Protein AF-A0A098E772-F1 (afdb_monomer)

Foldseek 3Di:
DDDAAEDCDPLLVVLLVLLVVLLVCLVPQLDQPVVLVVLLVLQLLVQLVLLLVLVPQDDDSVLSVCLVVVHDDPDDPVSSQQSVLLSVLVVVLVVLDDQDLQNLQVSQCSNCPVNCNPFRSHFDQAWDFDWDQDPNDTDGLATADHSVCLVVLSRVLSVVLVVCVVVVPDLLVSLLVQLLSQLRNVGTPDCSNSSSLSSSQSSCVNSPNCSSNNFHLSNLCSVPVVQLVVLSSCQRVQPPHPNRYNHSSSSSSSNSSSVRSVVVSVVSVVCVVDVVNVVVVVVLPQDPLLSVQLVVCVVVVKDDLVNSCVVVVDDSVVSCVSQVSCVVVQQWDWDDDDPPIIIGGRD

Mean predicted aligned error: 9.75 Å

Organism: NCBI:txid717931

Radius of gyration: 23.18 Å; Cα contacts (8 Å, |Δi|>4): 448; chains: 1; bounding box: 69×43×55 Å

Secondary structure (DSSP, 8-state):
---------HHHHHHHHHHHHHHHHHHH----HHHHHHHHHHHHHHHHHHHHHHTT----HHHHHHHHTT----S-HHHHHHHHHHHHHHHHHHT----SHHHHHHHHHHHTTTT-TTTTTS--SS---EEEEETTEEEEEE-PPPTTTHHHHHHHHHHHHHHHHHTT--HHHHHHHHHHHHHHH--SSS-HHHHHHHHHHHHHHHTT--GGG---HHHHHHHTHHHHHHHHHHHHTTTTSTT---HHHHHHHHHHHHHHHHHHHHHHHHHHH-HHHHHHHHTT---HHHHHHHHHHHHHS-B-HHHHHHHHT--HHHHHHHHHHHHHTTSEEEES-GGG-EEEE--

Sequence (347 aa):
MYNPKYEISNKLLNCLNRISAAHNLITNAPLIPKWESKLREDARIKSAHFSTRIEGNTLTLDEVRDLFDGKEVYAKPRDKQEVVNYRKVLEFVDGEPEISLETMKEINRITLEKIDDENGGKFRKIQNYIVKETNRKREIIYTPPPAKEIPGMMHDLAGWISGAVKEEISPVIIAGVAHYEFVSIHPFLDGNGRTARALATLILYKLGYDTKRLFSLEEHYDLNLAGYYSALQSAQENRDNEREELTLWLEYFAEGIANELTRIEKQILDISRDKALKDKLGQLELNERQMKAVSHILKYERITNREYVKKFGVSNATAKRDLNELTSMKLLMQKGRGRSVYYIIMT

Structure (mmCIF, N/CA/C/O backbone):
data_AF-A0A098E772-F1
#
_entry.id   AF-A0A098E772-F1
#
loop_
_atom_site.group_PDB
_atom_site.id
_atom_site.type_symbol
_atom_site.label_atom_id
_atom_site.label_alt_id
_atom_site.label_comp_id
_atom_site.label_asym_id
_a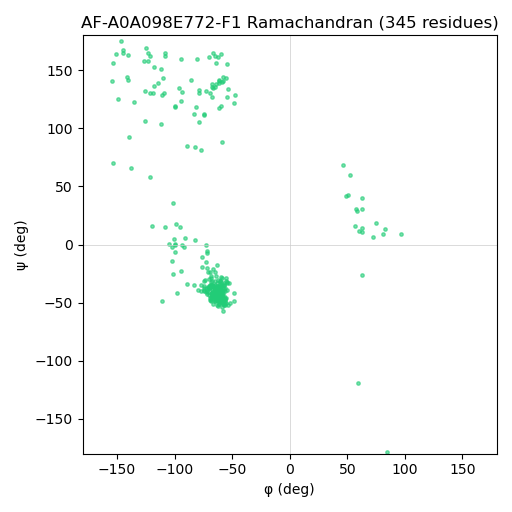tom_site.label_entity_id
_atom_site.label_seq_id
_atom_site.pdbx_PDB_ins_code
_atom_site.Cartn_x
_atom_site.Cartn_y
_atom_site.Cartn_z
_atom_site.occupancy
_atom_site.B_iso_or_equiv
_atom_site.auth_seq_id
_atom_site.auth_comp_id
_atom_site.auth_asym_id
_atom_site.auth_atom_id
_atom_site.pdbx_PDB_model_num
ATOM 1 N N . MET A 1 1 ? 12.972 -20.747 -7.867 1.00 75.50 1 MET A N 1
ATOM 2 C CA . MET A 1 1 ? 12.273 -20.471 -6.599 1.00 75.50 1 MET A CA 1
ATOM 3 C C . MET A 1 1 ? 13.012 -19.338 -5.922 1.00 75.50 1 MET A C 1
ATOM 5 O O . MET A 1 1 ? 14.193 -19.490 -5.624 1.00 75.50 1 MET A O 1
ATOM 9 N N . TYR A 1 2 ? 12.340 -18.203 -5.767 1.00 91.81 2 TYR A N 1
ATOM 10 C CA . TYR A 1 2 ? 12.887 -17.012 -5.128 1.00 91.81 2 TYR A CA 1
ATOM 11 C C . TYR A 1 2 ? 13.140 -17.264 -3.635 1.00 91.81 2 TYR A C 1
ATOM 13 O O . TYR A 1 2 ? 12.296 -17.856 -2.962 1.00 91.81 2 TYR A O 1
ATOM 21 N N . ASN A 1 3 ? 14.303 -16.843 -3.135 1.00 92.62 3 ASN A N 1
ATOM 22 C CA . ASN A 1 3 ? 14.697 -16.995 -1.736 1.00 92.62 3 ASN A CA 1
ATOM 23 C C . ASN A 1 3 ? 15.416 -15.717 -1.260 1.00 92.62 3 ASN A C 1
ATOM 25 O O . ASN A 1 3 ? 16.626 -15.593 -1.477 1.00 92.62 3 ASN A O 1
ATOM 29 N N . PRO A 1 4 ? 14.691 -14.748 -0.676 1.00 95.50 4 PRO A N 1
ATOM 30 C CA . PRO A 1 4 ? 15.261 -13.476 -0.249 1.00 95.50 4 PRO A CA 1
ATOM 31 C C . PRO A 1 4 ? 16.226 -13.685 0.920 1.00 95.50 4 PRO A C 1
ATOM 33 O O . PRO A 1 4 ? 15.930 -14.422 1.861 1.00 95.50 4 PRO A O 1
ATOM 36 N N . LYS A 1 5 ? 17.365 -12.995 0.893 1.00 96.62 5 LYS A N 1
ATOM 37 C CA . LYS A 1 5 ? 18.303 -12.973 2.018 1.00 96.62 5 LYS A CA 1
ATOM 38 C C . LYS A 1 5 ? 18.008 -11.764 2.893 1.00 96.62 5 LYS A C 1
ATOM 40 O O . LYS A 1 5 ? 18.007 -10.641 2.393 1.00 96.62 5 LYS A O 1
ATOM 45 N N . TYR A 1 6 ? 17.750 -12.005 4.173 1.00 97.19 6 TYR A N 1
ATOM 46 C CA . TYR A 1 6 ? 17.684 -10.959 5.185 1.00 97.19 6 TYR A CA 1
ATOM 47 C C . TYR A 1 6 ? 18.012 -11.472 6.584 1.00 97.19 6 TYR A C 1
ATOM 49 O O . TYR A 1 6 ? 17.835 -12.652 6.888 1.00 97.19 6 TYR A O 1
ATOM 57 N N . GLU A 1 7 ? 18.450 -10.564 7.448 1.00 97.31 7 GLU A N 1
ATOM 58 C CA . GLU A 1 7 ? 18.664 -10.785 8.870 1.00 97.31 7 GLU A CA 1
ATOM 59 C C . GLU A 1 7 ? 17.620 -10.021 9.691 1.00 97.31 7 GLU A C 1
ATOM 61 O O . GLU A 1 7 ? 17.222 -8.896 9.380 1.00 97.31 7 GLU A O 1
ATOM 66 N N . ILE A 1 8 ? 17.177 -10.620 10.797 1.00 97.94 8 ILE A N 1
ATOM 67 C CA . ILE A 1 8 ? 16.348 -9.915 11.778 1.00 97.94 8 ILE A CA 1
ATOM 68 C C . ILE A 1 8 ? 17.279 -9.113 12.685 1.00 97.94 8 ILE A C 1
ATOM 70 O O . ILE A 1 8 ? 17.673 -9.563 13.761 1.00 97.94 8 ILE A O 1
ATOM 74 N N . SER A 1 9 ? 17.650 -7.915 12.237 1.00 98.31 9 SER A N 1
ATOM 75 C CA . SER A 1 9 ? 18.453 -6.995 13.039 1.00 98.31 9 SER A CA 1
ATOM 76 C C . SER A 1 9 ? 17.694 -6.523 14.288 1.00 98.31 9 SER A C 1
ATOM 78 O O . SER A 1 9 ? 16.460 -6.553 14.354 1.00 98.31 9 SER A O 1
ATOM 80 N N . ASN A 1 10 ? 18.420 -5.981 15.272 1.00 98.50 10 ASN A N 1
ATOM 81 C CA . ASN A 1 10 ? 17.800 -5.348 16.442 1.00 98.50 10 ASN A CA 1
ATOM 82 C C . ASN A 1 10 ? 16.853 -4.202 16.049 1.00 98.50 10 ASN A C 1
ATOM 84 O O . ASN A 1 10 ? 15.826 -3.995 16.698 1.00 98.50 10 ASN A O 1
ATOM 88 N N . LYS A 1 11 ? 17.174 -3.451 14.987 1.00 98.31 11 LYS A N 1
ATOM 89 C CA . LYS A 1 11 ? 16.318 -2.364 14.503 1.00 98.31 11 LYS A CA 1
ATOM 90 C C . LYS A 1 11 ? 15.022 -2.919 13.914 1.00 98.31 11 LYS A C 1
ATOM 92 O O . LYS A 1 11 ? 13.949 -2.444 14.294 1.00 98.31 11 LYS A O 1
ATOM 97 N N . LEU A 1 12 ? 15.109 -3.936 13.055 1.00 98.50 12 LEU A N 1
ATOM 98 C CA . LEU A 1 12 ? 13.937 -4.582 12.467 1.00 98.50 12 LEU A CA 1
ATOM 99 C C . LEU A 1 12 ? 13.052 -5.201 13.556 1.00 98.50 12 LEU A C 1
ATOM 101 O O . LEU A 1 12 ? 11.858 -4.911 13.607 1.00 98.50 12 LEU A O 1
ATOM 105 N N . LEU A 1 13 ? 13.638 -5.956 14.489 1.00 98.44 13 LEU A N 1
ATOM 106 C CA . LEU A 1 13 ? 12.918 -6.554 15.617 1.00 98.44 13 LEU A CA 1
ATOM 107 C C . LEU A 1 13 ? 12.173 -5.502 16.455 1.00 98.44 13 LEU A C 1
ATOM 109 O O . LEU A 1 13 ? 10.992 -5.668 16.766 1.00 98.44 13 LEU A O 1
ATOM 113 N N . ASN A 1 14 ? 12.828 -4.385 16.781 1.00 98.31 14 ASN A N 1
ATOM 114 C CA . ASN A 1 14 ? 12.200 -3.293 17.525 1.00 98.31 14 ASN A CA 1
ATOM 115 C C . ASN A 1 14 ? 11.038 -2.651 16.752 1.00 98.31 14 ASN A C 1
ATOM 117 O O . ASN A 1 14 ? 10.017 -2.312 17.356 1.00 98.31 14 ASN A O 1
ATOM 121 N N . CYS A 1 15 ? 11.156 -2.510 15.429 1.00 98.25 15 CYS A N 1
ATOM 122 C CA . CYS A 1 15 ? 10.057 -2.029 14.593 1.00 98.25 15 CYS A CA 1
ATOM 123 C C . CYS A 1 15 ? 8.877 -3.010 14.607 1.00 98.25 15 CYS A C 1
ATOM 125 O O . CYS A 1 15 ? 7.749 -2.583 14.841 1.00 98.25 15 CYS A O 1
ATOM 127 N N . LEU A 1 16 ? 9.123 -4.315 14.461 1.00 98.00 16 LEU A N 1
ATOM 128 C CA . LEU A 1 16 ? 8.079 -5.348 14.520 1.00 98.00 16 LEU A CA 1
ATOM 129 C C . LEU A 1 16 ? 7.338 -5.358 15.868 1.00 98.00 16 LEU A C 1
ATOM 131 O O . LEU A 1 16 ? 6.108 -5.467 15.900 1.00 98.00 16 LEU A O 1
ATOM 135 N N . ASN A 1 17 ? 8.062 -5.175 16.975 1.00 97.38 17 ASN A N 1
ATOM 136 C CA . ASN A 1 17 ? 7.471 -5.059 18.310 1.00 97.38 17 ASN A CA 1
ATOM 137 C C . ASN A 1 17 ? 6.570 -3.820 18.432 1.00 97.38 17 ASN A C 1
ATOM 139 O O . ASN A 1 17 ? 5.441 -3.924 18.913 1.00 97.38 17 ASN A O 1
ATOM 143 N N . ARG A 1 18 ? 7.033 -2.657 17.950 1.00 96.88 18 ARG A N 1
ATOM 144 C CA . ARG A 1 18 ? 6.238 -1.413 17.930 1.00 96.88 18 ARG A CA 1
ATOM 145 C C . ARG A 1 18 ? 4.982 -1.551 17.074 1.00 96.88 18 ARG A C 1
ATOM 147 O O . ARG A 1 18 ? 3.907 -1.160 17.517 1.00 96.88 18 ARG A O 1
ATOM 154 N N . ILE A 1 19 ? 5.108 -2.138 15.883 1.00 96.38 19 ILE A N 1
ATOM 155 C CA . ILE A 1 19 ? 3.978 -2.404 14.984 1.00 96.38 19 ILE A CA 1
ATOM 156 C C . ILE A 1 19 ? 2.948 -3.281 15.687 1.00 96.38 19 ILE A C 1
ATOM 158 O O . ILE A 1 19 ? 1.772 -2.940 15.697 1.00 96.38 19 ILE A O 1
ATOM 162 N N . SER A 1 20 ? 3.381 -4.375 16.314 1.00 93.50 20 SER A N 1
ATOM 163 C CA . SER A 1 20 ? 2.480 -5.313 16.992 1.00 93.50 20 SER A CA 1
ATOM 164 C C . SER A 1 20 ? 1.763 -4.667 18.182 1.00 93.50 20 SER A C 1
ATOM 166 O O . SER A 1 20 ? 0.565 -4.882 18.375 1.00 93.50 20 SER A O 1
ATOM 168 N N . ALA A 1 21 ? 2.465 -3.835 18.959 1.00 92.00 21 ALA A N 1
ATOM 169 C CA . ALA A 1 21 ? 1.877 -3.080 20.063 1.00 92.00 21 ALA A CA 1
ATOM 170 C C . ALA A 1 21 ? 0.812 -2.081 19.574 1.00 92.00 21 ALA A C 1
ATOM 172 O O . ALA A 1 21 ? -0.330 -2.127 20.038 1.00 92.00 21 ALA A O 1
ATOM 173 N N . ALA A 1 22 ? 1.157 -1.238 18.594 1.00 91.12 22 ALA A N 1
ATOM 174 C CA . ALA A 1 22 ? 0.243 -0.246 18.033 1.00 91.12 22 ALA A CA 1
ATOM 175 C C . ALA A 1 22 ? -0.953 -0.909 17.329 1.00 91.12 22 ALA A C 1
ATOM 177 O O . ALA A 1 22 ? -2.096 -0.514 17.555 1.00 91.12 22 ALA A O 1
ATOM 178 N N . HIS A 1 23 ? -0.712 -1.967 16.547 1.00 90.88 23 HIS A N 1
ATOM 179 C CA . HIS A 1 23 ? -1.750 -2.775 15.906 1.00 90.88 23 HIS A CA 1
ATOM 180 C C . HIS A 1 23 ? -2.776 -3.273 16.930 1.00 90.88 23 HIS A C 1
ATOM 182 O O . HIS A 1 23 ? -3.974 -3.041 16.773 1.00 90.88 23 HIS A O 1
ATOM 188 N N . ASN A 1 24 ? -2.316 -3.903 18.015 1.00 87.31 24 ASN A N 1
ATOM 189 C CA . ASN A 1 24 ? -3.209 -4.426 19.046 1.00 87.31 24 ASN A CA 1
ATOM 190 C C . ASN A 1 24 ? -4.051 -3.326 19.700 1.00 87.31 24 ASN A C 1
ATOM 192 O O . ASN A 1 24 ? -5.239 -3.542 19.949 1.00 87.31 24 ASN A O 1
ATOM 196 N N . LEU A 1 25 ? -3.476 -2.149 19.955 1.00 86.81 25 LEU A N 1
ATOM 197 C CA . LEU A 1 25 ? -4.225 -1.024 20.509 1.00 86.81 25 LEU A CA 1
ATOM 198 C C . LEU A 1 25 ? -5.273 -0.508 19.518 1.00 86.81 25 LEU A C 1
ATOM 200 O O . LEU A 1 25 ? -6.442 -0.399 19.882 1.00 86.81 25 LEU A O 1
ATOM 204 N N . ILE A 1 26 ? -4.880 -0.226 18.273 1.00 85.50 26 ILE A N 1
ATOM 205 C CA . ILE A 1 26 ? -5.762 0.329 17.233 1.00 85.50 26 ILE A CA 1
ATOM 206 C C . ILE A 1 26 ? -6.940 -0.611 16.964 1.00 85.50 26 ILE A C 1
ATOM 208 O O . ILE A 1 26 ? -8.098 -0.182 16.960 1.00 85.50 26 ILE A O 1
ATOM 212 N N . THR A 1 27 ? -6.657 -1.901 16.786 1.00 84.56 27 THR A N 1
ATOM 213 C CA . THR A 1 27 ? -7.665 -2.921 16.478 1.00 84.56 27 THR A CA 1
ATOM 214 C C . THR A 1 27 ? -8.691 -3.052 17.605 1.00 84.56 27 THR A C 1
ATOM 216 O O . THR A 1 27 ? -9.888 -3.166 17.338 1.00 84.56 27 THR A O 1
ATOM 219 N N . ASN A 1 28 ? -8.257 -2.948 18.865 1.00 79.31 28 ASN A N 1
ATOM 220 C CA . ASN A 1 28 ? -9.138 -3.050 20.032 1.00 79.31 28 ASN A CA 1
ATOM 221 C C . ASN A 1 28 ? -9.698 -1.700 20.519 1.00 79.31 28 ASN A C 1
ATOM 223 O O . ASN A 1 28 ? -10.502 -1.677 21.454 1.00 79.31 28 ASN A O 1
ATOM 227 N N . ALA A 1 29 ? -9.318 -0.577 19.901 1.00 74.56 29 ALA A N 1
ATOM 228 C CA . ALA A 1 29 ? -9.785 0.742 20.309 1.00 74.56 29 ALA A CA 1
ATOM 229 C C . ALA A 1 29 ? -11.295 0.908 20.037 1.00 74.56 29 ALA A C 1
ATOM 231 O O . ALA A 1 29 ? -11.740 0.727 18.892 1.00 74.56 29 ALA A O 1
ATOM 232 N N . PRO A 1 30 ? -12.102 1.298 21.045 1.00 66.19 30 PRO A N 1
ATOM 233 C CA . PRO A 1 30 ? -13.527 1.552 20.871 1.00 66.19 30 PRO A CA 1
ATOM 234 C C . PRO A 1 30 ? -13.740 2.915 20.196 1.00 66.19 30 PRO A C 1
ATOM 236 O O . PRO A 1 30 ? -13.994 3.924 20.849 1.00 66.19 30 PRO A O 1
ATOM 239 N N . LEU A 1 31 ? -13.613 2.954 18.870 1.00 65.94 31 LEU A N 1
ATOM 240 C CA . LEU A 1 31 ? -13.908 4.142 18.072 1.00 65.94 31 LEU A CA 1
ATOM 241 C C . LEU A 1 31 ? -15.398 4.197 17.728 1.00 65.94 31 LEU A C 1
ATOM 243 O O . LEU A 1 31 ? -16.020 3.182 17.413 1.00 65.94 31 LEU A O 1
ATOM 247 N N . ILE A 1 32 ? -15.977 5.400 17.752 1.00 65.81 32 ILE A N 1
ATOM 248 C CA . ILE A 1 32 ? -17.335 5.592 17.230 1.00 65.81 32 ILE A CA 1
ATOM 249 C C . ILE A 1 32 ? -17.284 5.372 15.711 1.00 65.81 32 ILE A C 1
ATOM 251 O O . ILE A 1 32 ? -16.419 5.966 15.058 1.00 65.81 32 ILE A O 1
ATOM 255 N N . PRO A 1 33 ? -18.245 4.636 15.126 1.00 69.12 33 PRO A N 1
ATOM 256 C CA . PRO A 1 33 ? -18.269 4.316 13.696 1.00 69.12 33 PRO A CA 1
ATOM 257 C C . PRO A 1 33 ? -18.038 5.506 12.768 1.00 69.12 33 PRO A C 1
ATOM 259 O O . PRO A 1 33 ? -17.279 5.409 11.812 1.00 69.12 33 PRO A O 1
ATOM 262 N N . LYS A 1 34 ? -18.649 6.657 13.074 1.00 64.12 34 LYS A N 1
ATOM 263 C CA . LYS A 1 34 ? -18.514 7.868 12.259 1.00 64.12 34 LYS A CA 1
ATOM 264 C C . LYS A 1 34 ? -17.081 8.412 12.235 1.00 64.12 34 LYS A C 1
ATOM 266 O O . LYS A 1 34 ? -16.620 8.853 11.187 1.00 64.12 34 LYS A O 1
ATOM 271 N N . TRP A 1 35 ? -16.383 8.392 13.372 1.00 70.12 35 TRP A N 1
ATOM 272 C CA . TRP A 1 35 ? -14.985 8.830 13.447 1.00 70.12 35 TRP A CA 1
ATOM 273 C C . TRP A 1 35 ? -14.075 7.850 12.724 1.00 70.12 35 TRP A C 1
ATOM 275 O O . TRP A 1 35 ? -13.226 8.271 11.949 1.00 70.12 35 TRP A O 1
ATOM 285 N N . GLU A 1 36 ? -14.298 6.554 12.928 1.00 76.19 36 GLU A N 1
ATOM 286 C CA . GLU A 1 36 ? -13.541 5.515 12.239 1.00 76.19 36 GLU A CA 1
ATOM 287 C C . GLU A 1 36 ? -13.715 5.612 10.717 1.00 76.19 36 GLU A C 1
ATOM 289 O O . GLU A 1 36 ? -12.725 5.621 9.995 1.00 76.19 36 GLU A O 1
ATOM 294 N N . SER A 1 37 ? -14.947 5.790 10.229 1.00 76.56 37 SER A N 1
ATOM 295 C CA . SER A 1 37 ? -15.227 5.993 8.802 1.00 76.56 37 SER A CA 1
ATOM 296 C C . SER A 1 37 ? -14.512 7.219 8.241 1.00 76.56 37 SER A C 1
ATOM 298 O O . SER A 1 37 ? -13.937 7.139 7.161 1.00 76.56 37 SER A O 1
ATOM 300 N N . LYS A 1 38 ? -14.514 8.337 8.978 1.00 78.44 38 LYS A N 1
ATOM 301 C CA . LYS A 1 38 ? -13.817 9.556 8.556 1.00 78.44 38 LYS A CA 1
ATOM 302 C C . LYS A 1 38 ? -12.303 9.351 8.489 1.00 78.44 38 LYS A C 1
ATOM 304 O O . LYS A 1 38 ? -11.681 9.752 7.517 1.00 78.44 38 LYS A O 1
ATOM 309 N N . LEU A 1 39 ? -11.716 8.701 9.493 1.00 84.50 39 LEU A N 1
ATOM 310 C CA . LEU A 1 39 ? -10.280 8.411 9.507 1.00 84.50 39 LEU A CA 1
ATOM 311 C C . LEU A 1 39 ? -9.880 7.454 8.371 1.00 84.50 39 LEU A C 1
ATOM 313 O O . LEU A 1 39 ? -8.829 7.644 7.768 1.00 84.50 39 LEU A O 1
ATOM 317 N N . ARG A 1 40 ? -10.725 6.467 8.039 1.00 89.94 40 ARG A N 1
ATOM 318 C CA . ARG A 1 40 ? -10.524 5.593 6.868 1.00 89.94 40 ARG A CA 1
ATOM 319 C C . ARG A 1 40 ? -10.575 6.372 5.557 1.00 89.94 40 ARG A C 1
ATOM 321 O O . ARG A 1 40 ? -9.752 6.147 4.678 1.00 89.94 40 ARG A O 1
ATOM 328 N N . GLU A 1 41 ? -11.542 7.272 5.413 1.00 89.69 41 GLU A N 1
ATOM 329 C CA . GLU A 1 41 ? -11.658 8.130 4.233 1.00 89.69 41 GLU A CA 1
ATOM 330 C C . GLU A 1 41 ? -10.436 9.046 4.088 1.00 89.69 41 GLU A C 1
ATOM 332 O O . GLU A 1 41 ? -9.811 9.063 3.027 1.00 89.69 41 GLU A O 1
ATOM 337 N N . ASP A 1 42 ? -10.019 9.701 5.174 1.00 90.62 42 ASP A N 1
ATOM 338 C CA . ASP A 1 42 ? -8.798 10.510 5.213 1.00 90.62 42 ASP A CA 1
ATOM 339 C C . ASP A 1 42 ? -7.555 9.679 4.840 1.00 90.62 42 ASP A C 1
ATOM 341 O O . ASP A 1 42 ? -6.709 10.147 4.072 1.00 90.62 42 ASP A O 1
ATOM 345 N N . ALA A 1 43 ? -7.444 8.439 5.331 1.00 92.50 43 ALA A N 1
ATOM 346 C CA . ALA A 1 43 ? -6.351 7.530 4.985 1.00 92.50 43 ALA A CA 1
ATOM 347 C C . ALA A 1 43 ? -6.357 7.157 3.493 1.00 92.50 43 ALA A C 1
ATOM 349 O O . ALA A 1 43 ? -5.310 7.230 2.850 1.00 92.50 43 ALA A O 1
ATOM 350 N N . ARG A 1 44 ? -7.522 6.844 2.906 1.00 94.88 44 ARG A N 1
ATOM 351 C CA . ARG A 1 44 ? -7.646 6.551 1.465 1.00 94.88 44 ARG A CA 1
ATOM 352 C C . ARG A 1 44 ? -7.256 7.741 0.594 1.00 94.88 44 ARG A C 1
ATOM 354 O O . ARG A 1 44 ? -6.540 7.565 -0.390 1.00 94.88 44 ARG A O 1
ATOM 361 N N . ILE A 1 45 ? -7.702 8.942 0.957 1.00 96.25 45 ILE A N 1
ATOM 362 C CA . ILE A 1 45 ? -7.367 10.183 0.246 1.00 96.25 45 ILE A CA 1
ATOM 363 C C . ILE A 1 45 ? -5.856 10.413 0.282 1.00 96.25 45 ILE A C 1
ATOM 365 O O . ILE A 1 45 ? -5.247 10.679 -0.754 1.00 96.25 45 ILE A O 1
ATOM 369 N N . LYS A 1 46 ? -5.237 10.262 1.459 1.00 96.12 46 LYS A N 1
ATOM 370 C CA . LYS A 1 46 ? -3.783 10.362 1.615 1.00 96.12 46 LYS A CA 1
ATOM 371 C C . LYS A 1 46 ? -3.048 9.314 0.784 1.00 96.12 46 LYS A C 1
ATOM 373 O O . LYS A 1 46 ? -2.144 9.683 0.041 1.00 96.12 46 LYS A O 1
ATOM 378 N N . SER A 1 47 ? -3.460 8.047 0.836 1.00 96.50 47 SER A N 1
ATOM 379 C CA . SER A 1 47 ? -2.846 6.989 0.027 1.00 96.50 47 SER A CA 1
ATOM 380 C C . SER A 1 47 ? -2.954 7.272 -1.465 1.00 96.50 47 SER A C 1
ATOM 382 O O . SER A 1 47 ? -1.955 7.138 -2.167 1.00 96.50 47 SER A O 1
ATOM 384 N N . ALA A 1 48 ? -4.108 7.734 -1.957 1.00 97.38 48 ALA A N 1
ATOM 385 C CA . ALA A 1 48 ? -4.245 8.138 -3.353 1.00 97.38 48 ALA A CA 1
ATOM 386 C C . ALA A 1 48 ? -3.317 9.301 -3.706 1.00 97.38 48 ALA A C 1
ATOM 388 O O . ALA A 1 48 ? -2.538 9.177 -4.648 1.00 97.38 48 ALA A O 1
ATOM 389 N N . HIS A 1 49 ? -3.337 10.378 -2.920 1.00 98.00 49 HIS A N 1
ATOM 390 C CA . HIS A 1 49 ? -2.504 11.553 -3.153 1.00 98.00 49 HIS A CA 1
ATOM 391 C C . HIS A 1 49 ? -1.008 11.213 -3.166 1.00 98.00 49 HIS A C 1
ATOM 393 O O . HIS A 1 49 ? -0.325 11.457 -4.161 1.00 98.00 49 HIS A O 1
ATOM 3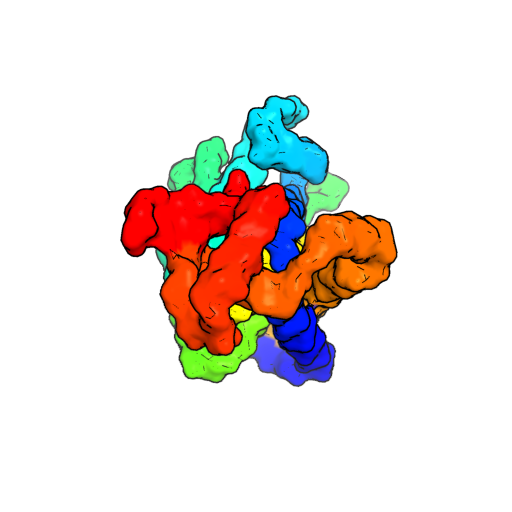99 N N . PHE A 1 50 ? -0.492 10.626 -2.084 1.00 97.50 50 PHE A N 1
ATOM 400 C CA . PHE A 1 50 ? 0.941 10.377 -1.944 1.00 97.50 50 PHE A CA 1
ATOM 401 C C . PHE A 1 50 ? 1.426 9.285 -2.894 1.00 97.50 50 PHE A C 1
ATOM 403 O O . PHE A 1 50 ? 2.490 9.434 -3.492 1.00 97.50 50 PHE A O 1
ATOM 410 N N . SER A 1 51 ? 0.634 8.233 -3.133 1.00 97.12 51 SER A N 1
ATOM 411 C CA . SER A 1 51 ? 1.030 7.196 -4.088 1.00 97.12 51 SER A CA 1
ATOM 412 C C . SER A 1 51 ? 1.129 7.732 -5.513 1.00 97.12 51 SER A C 1
ATOM 414 O O . SER A 1 51 ? 2.057 7.357 -6.224 1.00 97.12 51 SER A O 1
ATOM 416 N N . THR A 1 52 ? 0.231 8.620 -5.953 1.00 97.12 52 THR A N 1
ATOM 417 C CA . THR A 1 52 ? 0.363 9.233 -7.286 1.00 97.12 52 THR A CA 1
ATOM 418 C C . THR A 1 52 ? 1.464 10.290 -7.325 1.00 97.12 52 THR A C 1
ATOM 420 O O . THR A 1 52 ? 2.170 10.400 -8.325 1.00 97.12 52 THR A O 1
ATOM 423 N N . ARG A 1 53 ? 1.662 11.049 -6.241 1.00 96.62 53 ARG A N 1
ATOM 424 C CA . ARG A 1 53 ? 2.677 12.110 -6.177 1.00 96.62 53 ARG A CA 1
ATOM 425 C C . ARG A 1 53 ? 4.106 11.572 -6.212 1.00 96.62 53 ARG A C 1
ATOM 427 O O . ARG A 1 53 ? 4.955 12.181 -6.856 1.00 96.62 53 ARG A O 1
ATOM 434 N N . ILE A 1 54 ? 4.359 10.408 -5.606 1.00 93.62 54 ILE A N 1
ATOM 435 C CA . ILE A 1 54 ? 5.643 9.688 -5.712 1.00 93.62 54 ILE A CA 1
ATOM 436 C C . ILE A 1 54 ? 6.020 9.424 -7.182 1.00 93.62 54 ILE A C 1
ATOM 438 O O . ILE A 1 54 ? 7.202 9.438 -7.523 1.00 93.62 54 ILE A O 1
ATOM 442 N N . GLU A 1 55 ? 5.024 9.240 -8.055 1.00 92.25 55 GLU A N 1
ATOM 443 C CA . GLU A 1 55 ? 5.201 9.026 -9.498 1.00 92.25 55 GLU A CA 1
ATOM 444 C C . GLU A 1 55 ? 5.174 10.338 -10.317 1.00 92.25 55 GLU A C 1
ATOM 446 O O . GLU A 1 55 ? 5.204 10.304 -11.545 1.00 92.25 55 GLU A O 1
ATOM 451 N N . GLY A 1 56 ? 5.121 11.503 -9.660 1.00 92.94 56 GLY A N 1
ATOM 452 C CA . GLY A 1 56 ? 5.185 12.823 -10.298 1.00 92.94 56 GLY A CA 1
ATOM 453 C C . GLY A 1 56 ? 3.841 13.503 -10.575 1.00 92.94 56 GLY A C 1
ATOM 454 O O . GLY A 1 56 ? 3.820 14.536 -11.247 1.00 92.94 56 GLY A O 1
ATOM 455 N N . ASN A 1 57 ? 2.729 12.968 -10.064 1.00 96.81 57 ASN A N 1
ATOM 456 C CA . ASN A 1 57 ? 1.427 13.636 -10.135 1.00 96.81 57 ASN A CA 1
ATOM 457 C C . ASN A 1 57 ? 1.457 14.982 -9.391 1.00 96.81 57 ASN A C 1
ATOM 459 O O . ASN A 1 57 ? 2.048 15.087 -8.315 1.00 96.81 57 ASN A O 1
ATOM 463 N N . THR A 1 58 ? 0.825 16.008 -9.963 1.00 96.50 58 THR A N 1
ATOM 464 C CA . THR A 1 58 ? 0.944 17.391 -9.470 1.00 96.50 58 THR A CA 1
ATOM 465 C C . THR A 1 58 ? -0.240 17.886 -8.645 1.00 96.50 58 THR A C 1
ATOM 467 O O . THR A 1 58 ? -0.179 19.004 -8.133 1.00 96.50 58 THR A O 1
ATOM 470 N N . LEU A 1 59 ? -1.290 17.075 -8.477 1.00 97.50 59 LEU A N 1
ATOM 471 C CA . LEU A 1 59 ? -2.456 17.451 -7.678 1.00 97.50 59 LEU A CA 1
ATOM 472 C C . LEU A 1 59 ? -2.100 17.620 -6.203 1.00 97.50 59 LEU A C 1
ATOM 474 O O . LEU A 1 59 ? -1.437 16.774 -5.601 1.00 97.50 59 LEU A O 1
ATOM 478 N N . THR A 1 60 ? -2.603 18.692 -5.605 1.00 97.62 60 THR A N 1
ATOM 479 C CA . THR A 1 60 ? -2.543 18.939 -4.163 1.00 97.62 60 THR A CA 1
ATOM 480 C C . THR A 1 60 ? -3.460 17.984 -3.400 1.00 97.62 60 THR A C 1
ATOM 482 O O . THR A 1 60 ? -4.390 17.396 -3.953 1.00 97.62 60 THR A O 1
ATOM 485 N N . LEU A 1 61 ? -3.226 17.833 -2.093 1.00 96.00 61 LEU A N 1
ATOM 486 C CA . LEU A 1 61 ? -4.070 16.982 -1.251 1.00 96.00 61 LEU A CA 1
ATOM 487 C C . LEU A 1 61 ? -5.537 17.448 -1.241 1.00 96.00 61 LEU A C 1
ATOM 489 O O . LEU A 1 61 ? -6.434 16.610 -1.211 1.00 96.00 61 LEU A O 1
ATOM 493 N N . ASP A 1 62 ? -5.788 18.758 -1.296 1.00 95.81 62 ASP A N 1
ATOM 494 C CA . ASP A 1 62 ? -7.149 19.307 -1.320 1.00 95.81 62 ASP A CA 1
ATOM 495 C C . ASP A 1 62 ? -7.844 19.066 -2.665 1.00 95.81 62 ASP A C 1
ATOM 497 O O . ASP A 1 62 ? -9.010 18.687 -2.686 1.00 95.81 62 ASP A O 1
ATOM 501 N N . GLU A 1 63 ? -7.121 19.148 -3.782 1.00 97.75 63 GLU A N 1
ATOM 502 C CA . GLU A 1 63 ? -7.664 18.752 -5.088 1.00 97.75 63 GLU A CA 1
ATOM 503 C C . GLU A 1 63 ? -7.983 17.251 -5.144 1.00 97.75 63 GLU A C 1
ATOM 505 O O . GLU A 1 63 ? -8.996 16.847 -5.715 1.00 97.75 63 GLU A O 1
ATOM 510 N N . VAL A 1 64 ? -7.161 16.402 -4.517 1.00 97.75 64 VAL A N 1
ATOM 511 C CA . VAL A 1 64 ? -7.467 14.968 -4.386 1.00 97.75 64 VAL A CA 1
ATOM 512 C C . VAL A 1 64 ? -8.722 14.749 -3.536 1.00 97.75 64 VAL A C 1
ATOM 514 O O . VAL A 1 64 ? -9.565 13.937 -3.917 1.00 97.75 64 VAL A O 1
ATOM 517 N N . ARG A 1 65 ? -8.897 15.489 -2.431 1.00 95.94 65 ARG A N 1
ATOM 518 C CA . ARG A 1 65 ? -10.142 15.465 -1.635 1.00 95.94 65 ARG A CA 1
ATOM 519 C C . ARG A 1 65 ? -11.351 15.860 -2.476 1.00 95.94 65 ARG A C 1
ATOM 521 O O . ARG A 1 65 ? -12.349 15.147 -2.476 1.00 95.94 65 ARG A O 1
ATOM 528 N N . ASP A 1 66 ? -11.244 16.947 -3.231 1.00 95.81 66 ASP A N 1
ATOM 529 C CA . ASP A 1 66 ? -12.323 17.428 -4.089 1.00 95.81 66 ASP A CA 1
ATOM 530 C C . ASP A 1 66 ? -12.704 16.395 -5.163 1.00 95.81 66 ASP A C 1
ATOM 532 O O . ASP A 1 66 ? -13.892 16.172 -5.403 1.00 95.81 66 ASP A O 1
ATOM 536 N N . LEU A 1 67 ? -11.729 15.682 -5.739 1.00 94.94 67 LEU A N 1
ATOM 537 C CA . LEU A 1 67 ? -12.001 14.552 -6.637 1.00 94.94 67 LEU A CA 1
ATOM 538 C C . LEU A 1 67 ? -12.718 13.392 -5.932 1.00 94.94 67 LEU A C 1
ATOM 540 O O . LEU A 1 67 ? -13.589 12.758 -6.531 1.00 94.94 67 LEU A O 1
ATOM 544 N N . PHE A 1 68 ? -12.372 13.094 -4.677 1.00 92.00 68 PHE A N 1
ATOM 545 C CA . PHE A 1 68 ? -13.053 12.060 -3.892 1.00 92.00 68 PHE A CA 1
ATOM 546 C C . PHE A 1 68 ? -14.515 12.426 -3.603 1.00 92.00 68 PHE A C 1
ATOM 548 O O . PHE A 1 68 ? -15.384 11.556 -3.732 1.00 92.00 68 PHE A O 1
ATOM 555 N N . ASP A 1 69 ? -14.773 13.708 -3.335 1.00 90.88 69 ASP A N 1
ATOM 556 C CA . ASP A 1 69 ? -16.102 14.301 -3.134 1.00 90.88 69 ASP A CA 1
ATOM 557 C C . ASP A 1 69 ? -16.925 14.421 -4.435 1.00 90.88 69 ASP A C 1
ATOM 559 O O . ASP A 1 69 ? -18.090 14.824 -4.402 1.00 90.88 69 ASP A O 1
ATOM 563 N N . GLY A 1 70 ? -16.339 14.104 -5.595 1.00 90.81 70 GLY A N 1
ATOM 564 C CA . GLY A 1 70 ? -16.993 14.232 -6.900 1.00 90.81 70 GLY A CA 1
ATOM 565 C C . GLY A 1 70 ? -17.108 15.673 -7.406 1.00 90.81 70 GLY A C 1
ATOM 566 O O . GLY A 1 70 ? -17.928 15.948 -8.285 1.00 90.81 70 GLY A O 1
ATOM 567 N N . LYS A 1 71 ? -16.311 16.598 -6.863 1.00 92.94 71 LYS A N 1
ATOM 568 C CA . LYS A 1 71 ? -16.234 17.987 -7.326 1.00 92.94 71 LYS A CA 1
ATOM 569 C C . LYS A 1 71 ? -15.346 18.098 -8.564 1.00 92.94 71 LYS A C 1
ATOM 571 O O . LYS A 1 71 ? -14.507 17.245 -8.857 1.00 92.94 71 LYS A O 1
ATOM 576 N N . GLU A 1 72 ? -15.535 19.185 -9.302 1.00 91.62 72 GLU A N 1
ATOM 577 C CA . GLU A 1 72 ? -14.724 19.486 -10.474 1.00 91.62 72 GLU A CA 1
ATOM 578 C C . GLU A 1 72 ? -13.363 20.071 -10.072 1.00 91.62 72 GLU A C 1
ATOM 580 O O . GLU A 1 72 ? -13.289 21.022 -9.298 1.00 91.62 72 GLU A O 1
ATOM 585 N N . VAL A 1 73 ? -12.288 19.512 -10.637 1.00 94.88 73 VAL A N 1
ATOM 586 C CA . VAL A 1 73 ? -10.904 19.965 -10.431 1.00 94.88 73 VAL A CA 1
ATOM 587 C C . VAL A 1 73 ? -10.271 20.345 -11.771 1.00 94.88 73 VAL A C 1
ATOM 589 O O . VAL A 1 73 ? -10.310 19.583 -12.752 1.00 94.88 73 VAL A O 1
ATOM 592 N N . TYR A 1 74 ? -9.659 21.529 -11.809 1.00 93.88 74 TYR A N 1
ATOM 593 C CA . TYR A 1 74 ? -8.989 22.088 -12.982 1.00 93.88 74 TYR A CA 1
ATOM 594 C C . TYR A 1 74 ? -7.517 21.669 -13.020 1.00 93.88 74 TYR A C 1
ATOM 596 O O . TYR A 1 74 ? -6.631 22.398 -12.591 1.00 93.88 74 TYR A O 1
ATOM 604 N N . ALA A 1 75 ? -7.256 20.486 -13.572 1.00 95.44 75 ALA A N 1
ATOM 605 C CA . ALA A 1 75 ? -5.913 19.933 -13.717 1.00 95.44 75 ALA A CA 1
ATOM 606 C C . ALA A 1 75 ? -5.786 19.083 -14.987 1.00 95.44 75 ALA A C 1
ATOM 608 O O . ALA A 1 75 ? -6.774 18.834 -15.692 1.00 95.44 75 ALA A O 1
ATOM 609 N N . LYS A 1 76 ? -4.566 18.609 -15.271 1.00 96.38 76 LYS A N 1
ATOM 610 C CA . LYS A 1 76 ? -4.294 17.720 -16.408 1.00 96.38 76 LYS A CA 1
ATOM 611 C C . LYS A 1 76 ? -5.226 16.498 -16.349 1.00 96.38 76 LYS A C 1
ATOM 613 O O . LYS A 1 76 ? -5.341 15.883 -15.288 1.00 96.38 76 LYS A O 1
ATOM 618 N N . PRO A 1 77 ? -5.867 16.101 -17.466 1.00 96.56 77 PRO A N 1
ATOM 619 C CA . PRO A 1 77 ? -6.762 14.943 -17.479 1.00 96.56 77 PRO A CA 1
ATOM 620 C C . PRO A 1 77 ? -6.102 13.664 -16.958 1.00 96.56 77 PRO A C 1
ATOM 622 O O . PRO A 1 77 ? -6.730 12.921 -16.210 1.00 96.56 77 PRO A O 1
ATOM 625 N N . ARG A 1 78 ? -4.820 13.452 -17.297 1.00 96.75 78 ARG A N 1
ATOM 626 C CA . ARG A 1 78 ? -4.035 12.314 -16.811 1.00 96.75 78 ARG A CA 1
ATOM 627 C C . ARG A 1 78 ? -3.889 12.329 -15.289 1.00 96.75 78 ARG A C 1
ATOM 629 O O . ARG A 1 78 ? -4.249 11.339 -14.668 1.00 96.75 78 ARG A O 1
ATOM 636 N N . ASP A 1 79 ? -3.453 13.440 -14.693 1.00 97.69 79 ASP A N 1
ATOM 637 C CA . ASP A 1 79 ? -3.262 13.537 -13.240 1.00 97.69 79 ASP A CA 1
ATOM 638 C C . ASP A 1 79 ? -4.562 13.231 -12.472 1.00 97.69 79 ASP A C 1
ATOM 640 O O . ASP A 1 79 ? -4.545 12.502 -11.480 1.00 97.69 79 ASP A O 1
ATOM 644 N N . LYS A 1 80 ? -5.709 13.716 -12.972 1.00 98.06 80 LYS A N 1
ATOM 645 C CA . LYS A 1 80 ? -7.029 13.389 -12.405 1.00 98.06 80 LYS A CA 1
ATOM 646 C C . LYS A 1 80 ? -7.358 11.903 -12.534 1.00 98.06 80 LYS A C 1
ATOM 648 O O . LYS A 1 80 ? -7.824 11.291 -11.574 1.00 98.06 80 LYS A O 1
ATOM 653 N N . GLN A 1 81 ? -7.120 11.323 -13.710 1.00 98.00 81 GLN A N 1
ATOM 654 C CA . GLN A 1 81 ? -7.406 9.914 -13.971 1.00 98.00 81 GLN A CA 1
ATOM 655 C C . GLN A 1 81 ? -6.542 8.989 -13.106 1.00 98.00 81 GLN A C 1
ATOM 657 O O . GLN A 1 81 ? -7.048 7.989 -12.614 1.00 98.00 81 GLN A O 1
ATOM 662 N N . GLU A 1 82 ? -5.280 9.336 -12.847 1.00 98.19 82 GLU A N 1
ATOM 663 C CA . GLU A 1 82 ? -4.395 8.559 -11.969 1.00 98.19 82 GLU A CA 1
ATOM 664 C C . GLU A 1 82 ? -4.921 8.478 -10.533 1.00 98.19 82 GLU A C 1
ATOM 666 O O . GLU A 1 82 ? -4.899 7.404 -9.933 1.00 98.19 82 GLU A O 1
ATOM 671 N N . VAL A 1 83 ? -5.438 9.588 -10.000 1.00 98.25 83 VAL A N 1
ATOM 672 C CA . VAL A 1 83 ? -6.043 9.632 -8.660 1.00 98.25 83 VAL A CA 1
ATOM 673 C C . VAL A 1 83 ? -7.334 8.817 -8.613 1.00 98.25 83 VAL A C 1
ATOM 675 O O . VAL A 1 83 ? -7.529 8.023 -7.691 1.00 98.25 83 VAL A O 1
ATOM 678 N N . VAL A 1 84 ? -8.193 8.951 -9.630 1.00 97.75 84 VAL A N 1
ATOM 679 C CA . VAL A 1 84 ? -9.420 8.144 -9.758 1.00 97.75 84 VAL A CA 1
ATOM 680 C C . VAL A 1 84 ? -9.089 6.653 -9.844 1.00 97.75 84 VAL A C 1
ATOM 682 O O . VAL A 1 84 ? -9.732 5.839 -9.183 1.00 97.75 84 VAL A O 1
ATOM 685 N N . ASN A 1 85 ? -8.073 6.284 -10.619 1.00 98.44 85 ASN A N 1
ATOM 686 C CA . ASN A 1 85 ? -7.630 4.901 -10.755 1.00 98.44 85 ASN A CA 1
ATOM 687 C C . ASN A 1 85 ? -7.080 4.360 -9.440 1.00 98.44 85 ASN A C 1
ATOM 689 O O . ASN A 1 85 ? -7.454 3.264 -9.032 1.00 98.44 85 ASN A O 1
ATOM 693 N N . TYR A 1 86 ? -6.235 5.120 -8.739 1.00 98.25 86 TYR A N 1
ATOM 694 C CA . TYR A 1 86 ? -5.679 4.640 -7.478 1.00 98.25 86 TYR A CA 1
ATOM 695 C C . TYR A 1 86 ? -6.746 4.528 -6.384 1.00 98.25 86 TYR A C 1
ATOM 697 O O . TYR A 1 86 ? -6.709 3.588 -5.596 1.00 98.25 86 TYR A O 1
ATOM 705 N N . ARG A 1 87 ? -7.766 5.396 -6.379 1.00 97.25 87 ARG A N 1
ATOM 706 C CA . ARG A 1 87 ? -8.958 5.196 -5.542 1.00 97.25 87 ARG A CA 1
ATOM 707 C C . ARG A 1 87 ? -9.619 3.841 -5.819 1.00 97.25 87 ARG A C 1
ATOM 709 O O . ARG A 1 87 ? -9.886 3.107 -4.873 1.00 97.25 87 ARG A O 1
ATOM 716 N N . LYS A 1 88 ? -9.836 3.481 -7.090 1.00 98.31 88 LYS A N 1
ATOM 717 C CA . LYS A 1 88 ? -10.389 2.164 -7.462 1.00 98.31 88 LYS A CA 1
ATOM 718 C C . LYS A 1 88 ? -9.473 1.008 -7.052 1.00 98.31 88 LYS A C 1
ATOM 720 O O . LYS A 1 88 ? -9.965 -0.041 -6.653 1.00 98.31 88 LYS A O 1
ATOM 725 N N . VAL A 1 89 ? -8.152 1.188 -7.126 1.00 98.50 89 VAL A N 1
ATOM 726 C CA . VAL A 1 89 ? -7.181 0.202 -6.620 1.00 98.50 89 VAL A CA 1
ATOM 727 C C . VAL A 1 89 ? -7.362 -0.008 -5.120 1.00 98.50 89 VAL A C 1
ATOM 729 O O . VAL A 1 89 ? -7.419 -1.152 -4.681 1.00 98.50 89 VAL A O 1
ATOM 732 N N . LEU A 1 90 ? -7.491 1.067 -4.337 1.00 96.56 90 LEU A N 1
ATOM 733 C CA . LEU A 1 90 ? -7.739 0.967 -2.897 1.00 96.56 90 LEU A CA 1
ATOM 734 C C . LEU A 1 90 ? -9.076 0.275 -2.607 1.00 96.56 90 LEU A C 1
ATOM 736 O O . LEU A 1 90 ? -9.120 -0.600 -1.752 1.00 96.56 90 LEU A O 1
ATOM 740 N N . GLU A 1 91 ? -10.138 0.588 -3.357 1.00 96.12 91 GLU A N 1
ATOM 741 C CA . GLU A 1 91 ? -11.438 -0.096 -3.255 1.00 96.12 91 GLU A CA 1
ATOM 742 C C . GLU A 1 91 ? -11.339 -1.597 -3.598 1.00 96.12 91 GLU A C 1
ATOM 744 O O . GLU A 1 91 ? -11.981 -2.429 -2.958 1.00 96.12 91 GLU A O 1
ATOM 749 N N . PHE A 1 92 ? -10.502 -1.966 -4.572 1.00 97.88 92 PHE A N 1
ATOM 750 C CA . PHE A 1 92 ? -10.237 -3.361 -4.925 1.00 97.88 92 PHE A CA 1
ATOM 751 C C . PHE A 1 92 ? -9.443 -4.091 -3.834 1.00 97.88 92 PHE A C 1
ATOM 753 O O . PHE A 1 92 ? -9.850 -5.167 -3.400 1.00 97.88 92 PHE A O 1
ATOM 760 N N . VAL A 1 93 ? -8.353 -3.491 -3.340 1.00 96.25 93 VAL A N 1
ATOM 761 C CA . VAL A 1 93 ? -7.559 -4.009 -2.208 1.00 96.25 93 VAL A CA 1
ATOM 762 C C . VAL A 1 93 ? -8.420 -4.138 -0.955 1.00 96.25 93 VAL A C 1
ATOM 764 O O . VAL A 1 93 ? -8.280 -5.099 -0.201 1.00 96.25 93 VAL A O 1
ATOM 767 N N . ASP A 1 94 ? -9.364 -3.219 -0.770 1.00 93.25 94 ASP A N 1
ATOM 768 C CA . ASP A 1 94 ? -10.301 -3.232 0.337 1.00 93.25 94 ASP A CA 1
ATOM 769 C C . ASP A 1 94 ? -11.244 -4.444 0.325 1.00 93.25 94 ASP A C 1
ATOM 771 O O . ASP A 1 94 ? -11.698 -4.871 1.392 1.00 93.25 94 ASP A O 1
ATOM 775 N N . GLY A 1 95 ? -11.526 -5.005 -0.851 1.00 95.00 95 GLY A N 1
ATOM 776 C CA . GLY A 1 95 ? -12.247 -6.269 -0.996 1.00 95.00 95 GLY A CA 1
ATOM 777 C C . GLY A 1 95 ? -11.422 -7.491 -0.591 1.00 95.00 95 GLY A C 1
ATOM 778 O O . GLY A 1 95 ? -11.963 -8.593 -0.551 1.00 95.00 95 GLY A O 1
ATOM 779 N N . GLU A 1 96 ? -10.133 -7.297 -0.299 1.00 95.62 96 GLU A N 1
ATOM 780 C CA . GLU A 1 96 ? -9.161 -8.332 0.019 1.00 95.62 96 GLU A CA 1
ATOM 781 C C . GLU A 1 96 ? -9.259 -9.504 -0.981 1.00 95.62 96 GLU A C 1
ATOM 783 O O . GLU A 1 96 ? -9.704 -10.601 -0.635 1.00 95.62 96 GLU A O 1
ATOM 788 N N . PRO A 1 97 ? -8.884 -9.316 -2.252 1.00 97.31 97 PRO A N 1
ATOM 789 C CA . PRO A 1 97 ? -8.746 -10.428 -3.185 1.00 97.31 97 PRO A CA 1
ATOM 790 C C . PRO A 1 97 ? -7.662 -11.414 -2.720 1.00 97.31 97 PRO A C 1
ATOM 792 O O . PRO A 1 97 ? -6.799 -11.091 -1.900 1.00 97.31 97 PRO A O 1
ATOM 795 N N . GLU A 1 98 ? -7.692 -12.638 -3.247 1.00 96.56 98 GLU A N 1
ATOM 796 C CA . GLU A 1 98 ? -6.594 -13.594 -3.065 1.00 96.56 98 GLU A CA 1
ATOM 797 C C . GLU A 1 98 ? -5.280 -12.997 -3.589 1.00 96.56 98 GLU A C 1
ATOM 799 O O . GLU A 1 98 ? -5.264 -12.326 -4.621 1.00 96.56 98 GLU A O 1
ATOM 804 N N . ILE A 1 99 ? -4.164 -13.234 -2.899 1.00 96.62 99 ILE A N 1
ATOM 805 C CA . ILE A 1 99 ? -2.855 -12.771 -3.366 1.00 96.62 99 ILE A CA 1
ATOM 806 C C . ILE A 1 99 ? -2.381 -13.732 -4.455 1.00 96.62 99 ILE A C 1
ATOM 808 O O . ILE A 1 99 ? -1.977 -14.857 -4.179 1.00 96.62 99 ILE A O 1
ATOM 812 N N . SER A 1 100 ? -2.446 -13.284 -5.705 1.00 96.81 100 SER A N 1
ATOM 813 C CA . SER A 1 100 ? -2.090 -14.089 -6.871 1.00 96.81 100 SER A CA 1
ATOM 814 C C . SER A 1 100 ? -1.433 -13.238 -7.953 1.00 96.81 100 SER A C 1
ATOM 816 O O . SER A 1 100 ? -1.500 -12.005 -7.932 1.00 96.81 100 SER A O 1
ATOM 818 N N . LEU A 1 101 ? -0.839 -13.904 -8.944 1.00 97.00 101 LEU A N 1
ATOM 819 C CA . LEU A 1 101 ? -0.320 -13.247 -10.142 1.00 97.00 101 LEU A CA 1
ATOM 820 C C . LEU A 1 101 ? -1.401 -12.438 -10.874 1.00 97.00 101 LEU A C 1
ATOM 822 O O . LEU A 1 101 ? -1.139 -11.333 -11.346 1.00 97.00 101 LEU A O 1
ATOM 826 N N . GLU A 1 102 ? -2.617 -12.976 -10.954 1.00 98.06 102 GLU A N 1
ATOM 827 C CA . GLU A 1 102 ? -3.738 -12.313 -11.621 1.00 98.06 102 GLU A CA 1
ATOM 828 C C . GLU A 1 102 ? -4.205 -11.087 -10.835 1.00 98.06 102 GLU A C 1
ATOM 830 O O . GLU A 1 102 ? -4.479 -10.051 -11.430 1.00 98.06 102 GLU A O 1
ATOM 835 N N . THR A 1 103 ? -4.169 -11.141 -9.504 1.00 98.06 103 THR A N 1
ATOM 836 C CA . THR A 1 103 ? -4.440 -9.977 -8.649 1.00 98.06 103 THR A CA 1
ATOM 837 C C . THR A 1 103 ? -3.422 -8.863 -8.878 1.00 98.06 103 THR A C 1
ATOM 839 O O . THR A 1 103 ? -3.798 -7.699 -8.986 1.00 98.06 103 THR A O 1
ATOM 842 N N . MET A 1 104 ? -2.134 -9.194 -9.016 1.00 98.50 104 MET A N 1
ATOM 843 C CA . MET A 1 104 ? -1.092 -8.203 -9.320 1.00 98.50 104 MET A CA 1
ATOM 844 C C . MET A 1 104 ? -1.302 -7.547 -10.693 1.00 98.50 104 MET A C 1
ATOM 846 O O . MET A 1 104 ? -1.140 -6.333 -10.832 1.00 98.50 104 MET A O 1
ATOM 850 N N . LYS A 1 105 ? -1.692 -8.331 -11.707 1.00 98.75 105 LYS A N 1
ATOM 851 C CA . LYS A 1 105 ? -2.059 -7.806 -13.031 1.00 98.75 105 LYS A CA 1
ATOM 852 C C . LYS A 1 105 ? -3.310 -6.941 -12.973 1.00 98.75 105 LYS A C 1
ATOM 854 O O . LYS A 1 105 ? -3.335 -5.893 -13.610 1.00 98.75 105 LYS A O 1
ATOM 859 N N . GLU A 1 106 ? -4.315 -7.338 -12.201 1.00 98.75 106 GLU A N 1
ATOM 860 C CA . GLU A 1 106 ? -5.564 -6.590 -12.073 1.00 98.75 106 GLU A CA 1
ATOM 861 C C . GLU A 1 106 ? -5.347 -5.239 -11.389 1.00 98.75 106 GLU A C 1
ATOM 863 O O . GLU A 1 106 ? -5.820 -4.220 -11.889 1.00 98.75 106 GLU A O 1
ATOM 868 N N . ILE A 1 107 ? -4.542 -5.187 -10.322 1.00 98.75 107 ILE A N 1
ATOM 869 C CA . ILE A 1 107 ? -4.137 -3.920 -9.694 1.00 98.75 107 ILE A CA 1
ATOM 870 C C . ILE A 1 107 ? -3.486 -2.992 -10.731 1.00 98.75 107 ILE A C 1
ATOM 872 O O . ILE A 1 107 ? -3.833 -1.809 -10.813 1.00 98.75 107 ILE A O 1
ATOM 876 N N . ASN A 1 108 ? -2.571 -3.512 -11.556 1.00 98.81 108 ASN A N 1
ATOM 877 C CA . ASN A 1 108 ? -1.932 -2.715 -12.602 1.00 98.81 108 ASN A CA 1
ATOM 878 C C . ASN A 1 108 ? -2.923 -2.280 -13.696 1.00 98.81 108 ASN A C 1
ATOM 880 O O . ASN A 1 108 ? -2.900 -1.125 -14.121 1.00 98.81 108 ASN A O 1
ATOM 884 N N . ARG A 1 109 ? -3.831 -3.168 -14.111 1.00 98.81 109 ARG A N 1
ATOM 885 C CA . ARG A 1 109 ? -4.884 -2.868 -15.087 1.00 98.81 109 ARG A CA 1
ATOM 886 C C . ARG A 1 109 ? -5.771 -1.718 -14.612 1.00 98.81 109 ARG A C 1
ATOM 888 O O . ARG A 1 109 ? -6.014 -0.796 -1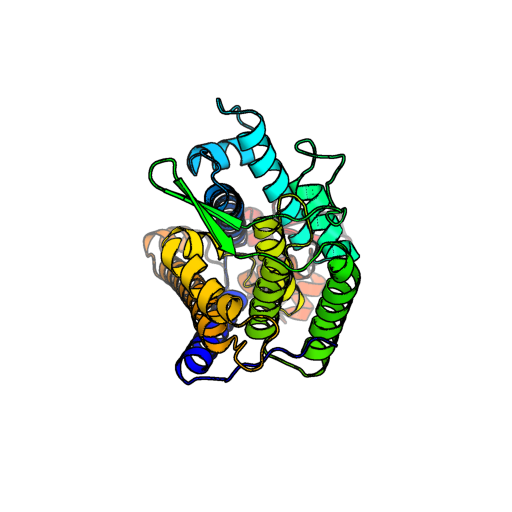5.383 1.00 98.81 109 ARG A O 1
ATOM 895 N N . ILE A 1 110 ? -6.211 -1.737 -13.351 1.00 98.81 110 ILE A N 1
ATOM 896 C CA . ILE A 1 110 ? -6.996 -0.645 -12.751 1.00 98.81 110 ILE A CA 1
ATOM 897 C C . ILE A 1 110 ? -6.151 0.633 -12.674 1.00 98.81 110 ILE A C 1
ATOM 899 O O . ILE A 1 110 ? -6.636 1.710 -13.010 1.00 98.81 110 ILE A O 1
ATOM 903 N N . THR A 1 111 ? -4.874 0.523 -12.290 1.00 98.50 111 THR A N 1
ATOM 904 C CA . THR A 1 111 ? -3.943 1.666 -12.208 1.00 98.50 111 THR A CA 1
ATOM 905 C C . THR A 1 111 ? -3.825 2.416 -13.540 1.00 98.50 111 THR A C 1
ATOM 907 O O . THR A 1 111 ? -3.734 3.646 -13.541 1.00 98.50 111 THR A O 1
ATOM 910 N N . LEU A 1 112 ? -3.848 1.697 -14.666 1.00 98.38 112 LEU A N 1
ATOM 911 C CA . LEU A 1 112 ? -3.666 2.252 -16.012 1.00 98.38 112 LEU A CA 1
ATOM 912 C C . LEU A 1 112 ? -4.970 2.451 -16.799 1.00 98.38 112 LEU A C 1
ATOM 914 O O . LEU A 1 112 ? -4.915 2.875 -17.952 1.00 98.38 112 LEU A O 1
ATOM 918 N N . GLU A 1 113 ? -6.134 2.210 -16.192 1.00 98.31 113 GLU A N 1
ATOM 919 C CA . GLU A 1 113 ? -7.438 2.356 -16.850 1.00 98.31 113 GLU A CA 1
ATOM 920 C C . GLU A 1 113 ? -7.602 3.769 -17.448 1.00 98.31 113 GLU A C 1
ATOM 922 O O . GLU A 1 113 ? -7.419 4.770 -16.749 1.00 98.31 113 GLU A O 1
ATOM 927 N N . LYS A 1 114 ? -7.941 3.878 -18.738 1.00 97.81 114 LYS A N 1
ATOM 928 C CA . LYS A 1 114 ? -8.054 5.149 -19.494 1.00 97.81 114 LYS A CA 1
ATOM 929 C C . LYS A 1 114 ? -6.764 5.980 -19.580 1.00 97.81 114 LYS A C 1
ATOM 931 O O . LYS A 1 114 ? -6.809 7.140 -19.992 1.00 97.81 114 LYS A O 1
ATOM 936 N N . ILE A 1 115 ? -5.626 5.414 -19.192 1.00 97.44 115 ILE A N 1
ATOM 937 C CA . ILE A 1 115 ? -4.294 6.016 -19.336 1.00 97.44 115 ILE A CA 1
ATOM 938 C C . ILE A 1 115 ? -3.495 5.225 -20.371 1.00 97.44 115 ILE A C 1
ATOM 940 O O . ILE A 1 115 ? -2.912 5.820 -21.275 1.00 97.44 115 ILE A O 1
ATOM 944 N N . ASP A 1 116 ? -3.492 3.900 -20.234 1.00 97.12 116 ASP A N 1
ATOM 945 C CA . ASP A 1 116 ? -2.836 2.948 -21.128 1.00 97.12 116 ASP A CA 1
ATOM 946 C C . ASP A 1 116 ? -3.551 1.583 -21.059 1.00 97.12 116 ASP A C 1
ATOM 948 O O . ASP A 1 116 ? -3.049 0.602 -20.504 1.00 97.12 116 ASP A O 1
ATOM 952 N N . ASP A 1 117 ? -4.772 1.528 -21.602 1.00 96.38 117 ASP A N 1
ATOM 953 C CA . ASP A 1 117 ? -5.603 0.312 -21.612 1.00 96.38 117 ASP A CA 1
ATOM 954 C C . ASP A 1 117 ? -4.982 -0.824 -22.444 1.00 96.38 117 ASP A C 1
ATOM 956 O O . ASP A 1 117 ? -5.279 -2.003 -22.232 1.00 96.38 117 ASP A O 1
ATOM 960 N N . GLU A 1 118 ? -4.113 -0.487 -23.401 1.00 97.31 118 GLU A N 1
ATOM 961 C CA . GLU A 1 118 ? -3.431 -1.479 -24.225 1.00 97.31 118 GLU A CA 1
ATOM 962 C C . GLU A 1 118 ? -2.445 -2.299 -23.391 1.00 97.31 118 GLU A C 1
ATOM 964 O O . GLU A 1 118 ? -2.389 -3.524 -23.561 1.00 97.31 118 GLU A O 1
ATOM 969 N N . ASN A 1 119 ? -1.708 -1.658 -22.481 1.00 97.50 119 ASN A N 1
ATOM 970 C CA . ASN A 1 119 ? -0.661 -2.306 -21.690 1.00 97.50 119 ASN A CA 1
ATOM 971 C C . ASN A 1 119 ? -1.070 -2.634 -20.247 1.00 97.50 119 ASN A C 1
ATOM 973 O O . ASN A 1 119 ? -0.396 -3.444 -19.606 1.00 97.50 119 ASN A O 1
ATOM 977 N N . GLY A 1 120 ? -2.173 -2.074 -19.745 1.00 97.88 120 GLY A N 1
ATOM 978 C CA . GLY A 1 120 ? -2.703 -2.353 -18.409 1.00 97.88 120 GLY A CA 1
ATOM 979 C C . GLY A 1 120 ? -2.805 -3.850 -18.095 1.00 97.88 120 GLY A C 1
ATOM 980 O O . GLY A 1 120 ? -3.469 -4.608 -18.804 1.00 97.88 120 GLY A O 1
ATOM 981 N N . GLY A 1 121 ? -2.133 -4.286 -17.027 1.00 98.12 121 GLY A N 1
ATOM 982 C CA . GLY A 1 121 ? -2.127 -5.678 -16.563 1.00 98.12 121 GLY A CA 1
ATOM 983 C C . GLY A 1 121 ? -1.335 -6.655 -17.438 1.00 98.12 121 GLY A C 1
ATOM 984 O O . GLY A 1 121 ? -1.352 -7.861 -17.181 1.00 98.12 121 GLY A O 1
ATOM 985 N N . LYS A 1 122 ? -0.613 -6.178 -18.460 1.00 98.44 122 LYS A N 1
ATOM 986 C CA . LYS A 1 122 ? 0.205 -7.014 -19.351 1.00 98.44 122 LYS A CA 1
ATOM 987 C C . LYS A 1 122 ? 1.684 -6.783 -19.089 1.00 98.44 122 LYS A C 1
ATOM 989 O O . LYS A 1 122 ? 2.154 -5.650 -19.091 1.00 98.44 122 LYS A O 1
ATOM 994 N N . PHE A 1 123 ? 2.443 -7.865 -18.919 1.00 98.38 123 PHE A N 1
ATOM 995 C CA . PHE A 1 123 ? 3.890 -7.747 -18.757 1.00 98.38 123 PHE A CA 1
ATOM 996 C C . PHE A 1 123 ? 4.536 -7.058 -19.952 1.00 98.38 123 PHE A C 1
ATOM 998 O O . PHE A 1 123 ? 4.179 -7.313 -21.110 1.00 98.38 123 PHE A O 1
ATOM 1005 N N . ARG A 1 124 ? 5.511 -6.197 -19.661 1.00 97.62 124 ARG A N 1
ATOM 1006 C CA . ARG A 1 124 ? 6.259 -5.493 -20.698 1.00 97.62 124 ARG A CA 1
ATOM 1007 C C . ARG A 1 124 ? 7.000 -6.493 -21.578 1.00 97.62 124 ARG A C 1
ATOM 1009 O O . ARG A 1 124 ? 7.559 -7.476 -21.103 1.00 97.62 124 ARG A O 1
ATOM 1016 N N . LYS A 1 125 ? 7.038 -6.203 -22.877 1.00 96.50 125 LYS A N 1
ATOM 1017 C CA . LYS A 1 125 ? 7.774 -6.994 -23.880 1.00 96.50 125 LYS A CA 1
ATOM 1018 C C . LYS A 1 125 ? 9.122 -6.378 -24.255 1.00 96.50 125 LYS A C 1
ATOM 1020 O O . LYS A 1 125 ? 9.889 -6.979 -24.998 1.00 96.50 125 LYS A O 1
ATOM 1025 N N . ILE A 1 126 ? 9.392 -5.177 -23.750 1.00 94.94 126 ILE A N 1
ATOM 1026 C CA . ILE A 1 126 ? 10.593 -4.391 -24.026 1.00 94.94 126 ILE A CA 1
ATOM 1027 C C . ILE A 1 126 ? 11.333 -4.083 -22.727 1.00 94.94 126 ILE A C 1
ATOM 1029 O O . ILE A 1 126 ? 10.768 -4.187 -21.631 1.00 94.94 126 ILE A O 1
ATOM 1033 N N . GLN A 1 127 ? 12.606 -3.710 -22.848 1.00 93.94 127 GLN A N 1
ATOM 1034 C CA . GLN A 1 127 ? 13.384 -3.284 -21.695 1.00 93.94 127 GLN A CA 1
ATOM 1035 C C . GLN A 1 127 ? 12.942 -1.896 -21.231 1.00 93.94 127 GLN A C 1
ATOM 1037 O O . GLN A 1 127 ? 12.806 -0.989 -22.049 1.00 93.94 127 GLN A O 1
ATOM 1042 N N . ASN A 1 128 ? 12.714 -1.754 -19.926 1.00 88.62 128 ASN A N 1
ATOM 1043 C CA . ASN A 1 128 ? 12.431 -0.474 -19.284 1.00 88.62 128 ASN A CA 1
ATOM 1044 C C . ASN A 1 128 ? 13.607 -0.102 -18.375 1.00 88.62 128 ASN A C 1
ATOM 1046 O O . ASN A 1 128 ? 14.274 -0.998 -17.864 1.00 88.62 128 ASN A O 1
ATOM 1050 N N . TYR A 1 129 ? 13.860 1.188 -18.174 1.00 87.56 129 TYR A N 1
ATOM 1051 C CA . TYR A 1 129 ? 14.959 1.685 -17.343 1.00 87.56 129 TYR A CA 1
ATOM 1052 C C . TYR A 1 129 ? 14.409 2.639 -16.291 1.00 87.56 129 TYR A C 1
ATOM 1054 O O . TYR A 1 129 ? 13.655 3.556 -16.620 1.00 87.56 129 TYR A O 1
ATOM 1062 N N . ILE A 1 130 ? 14.818 2.460 -15.034 1.00 83.56 130 ILE A N 1
ATOM 1063 C CA . ILE A 1 130 ? 14.478 3.408 -13.974 1.00 83.56 130 ILE A CA 1
ATOM 1064 C C . ILE A 1 130 ? 15.493 4.544 -14.043 1.00 83.56 130 ILE A C 1
ATOM 1066 O O . ILE A 1 130 ? 16.684 4.344 -13.795 1.00 83.56 130 ILE A O 1
ATOM 1070 N N . VAL A 1 131 ? 15.024 5.732 -14.418 1.00 81.12 131 VAL A N 1
ATOM 1071 C CA . VAL A 1 131 ? 15.875 6.898 -14.667 1.00 81.12 131 VAL A CA 1
ATOM 1072 C C . VAL A 1 131 ? 15.620 8.012 -13.660 1.00 81.12 131 VAL A C 1
ATOM 1074 O O . VAL A 1 131 ? 14.475 8.330 -13.346 1.00 81.12 131 VAL A O 1
ATOM 1077 N N . LYS A 1 132 ? 16.695 8.652 -13.194 1.00 75.94 132 LYS A N 1
ATOM 1078 C CA . LYS A 1 132 ? 16.641 9.939 -12.497 1.00 75.94 132 LYS A CA 1
ATOM 1079 C C . LYS A 1 132 ? 16.857 11.033 -13.518 1.00 75.94 132 LYS A C 1
ATOM 1081 O O . LYS A 1 132 ? 17.834 10.991 -14.265 1.00 75.94 132 LYS A O 1
ATOM 1086 N N . GLU A 1 133 ? 16.004 12.047 -13.512 1.00 72.56 133 GLU A N 1
ATOM 1087 C CA . GLU A 1 133 ? 16.283 13.278 -14.243 1.00 72.56 133 GLU A CA 1
ATOM 1088 C C . GLU A 1 133 ? 16.809 14.333 -13.263 1.00 72.56 133 GLU A C 1
ATOM 1090 O O . GLU A 1 133 ? 16.152 14.685 -12.286 1.00 72.56 133 GLU A O 1
ATOM 1095 N N . THR A 1 134 ? 18.037 14.807 -13.467 1.00 71.06 134 THR A N 1
ATOM 1096 C CA . THR A 1 134 ? 18.656 15.867 -12.656 1.00 71.06 134 THR A CA 1
ATOM 1097 C C . THR A 1 134 ? 19.331 16.862 -13.591 1.00 71.06 134 THR A C 1
ATOM 1099 O O . THR A 1 134 ? 20.175 16.484 -14.400 1.00 71.06 134 THR A O 1
ATOM 1102 N N . ASN A 1 135 ? 18.956 18.144 -13.520 1.00 69.25 135 ASN A N 1
ATOM 1103 C CA . ASN A 1 135 ? 19.507 19.210 -14.373 1.00 69.25 135 ASN A CA 1
ATOM 1104 C C . ASN A 1 135 ? 19.487 18.880 -15.884 1.00 69.25 135 ASN A C 1
ATOM 1106 O O . ASN A 1 135 ? 20.462 19.135 -16.589 1.00 69.25 135 ASN A O 1
ATOM 1110 N N . ARG A 1 136 ? 18.383 18.294 -16.381 1.00 71.69 136 ARG A N 1
ATOM 1111 C CA . ARG A 1 136 ? 18.206 17.822 -17.775 1.00 71.69 136 ARG A CA 1
ATOM 1112 C C . ARG A 1 136 ? 19.161 16.698 -18.211 1.00 71.69 136 ARG A C 1
ATOM 1114 O O . ARG A 1 136 ? 19.225 16.380 -19.396 1.00 71.69 136 ARG A O 1
ATOM 1121 N N . LYS A 1 137 ? 19.897 16.082 -17.283 1.00 75.31 137 LYS A N 1
ATOM 1122 C CA . LYS A 1 137 ? 20.615 14.824 -17.515 1.00 75.31 137 LYS A CA 1
ATOM 1123 C C . LYS A 1 137 ? 19.754 13.666 -17.030 1.00 75.31 137 LYS A C 1
ATOM 1125 O O . LYS A 1 137 ? 19.187 13.740 -15.941 1.00 75.31 137 LYS A O 1
ATOM 1130 N N . ARG A 1 138 ? 19.671 12.612 -17.843 1.00 77.00 138 ARG A N 1
ATOM 1131 C CA . ARG A 1 138 ? 19.041 11.343 -17.471 1.00 77.00 138 ARG A CA 1
ATOM 1132 C C . ARG A 1 138 ? 20.120 10.352 -17.079 1.00 77.00 138 ARG A C 1
ATOM 1134 O O . ARG A 1 138 ? 20.984 10.036 -17.892 1.00 77.00 138 ARG A O 1
ATOM 1141 N N . GLU A 1 139 ? 20.056 9.891 -15.844 1.00 81.88 139 GLU A N 1
ATOM 1142 C CA . GLU A 1 139 ? 20.929 8.858 -15.301 1.00 81.88 139 GLU A CA 1
ATOM 1143 C C . GLU A 1 139 ? 20.098 7.598 -15.067 1.00 81.88 139 GLU A C 1
ATOM 1145 O O . GLU A 1 139 ? 19.026 7.668 -14.463 1.00 81.88 139 GLU A O 1
ATOM 1150 N N . ILE A 1 140 ? 20.561 6.455 -15.575 1.00 82.56 140 ILE A N 1
ATOM 1151 C CA . ILE A 1 140 ? 19.936 5.164 -15.280 1.00 82.56 140 ILE A CA 1
ATOM 1152 C C . ILE A 1 140 ? 20.335 4.800 -13.853 1.00 82.56 140 ILE A C 1
ATOM 1154 O O . ILE A 1 140 ? 21.502 4.538 -13.589 1.00 82.56 140 ILE A O 1
ATOM 1158 N N . ILE A 1 141 ? 19.358 4.797 -12.952 1.00 84.44 141 ILE A N 1
ATOM 1159 C CA . ILE A 1 141 ? 19.546 4.429 -11.545 1.00 84.44 141 ILE A CA 1
ATOM 1160 C C . ILE A 1 141 ? 19.572 2.910 -11.408 1.00 84.44 141 ILE A C 1
ATOM 1162 O O . ILE A 1 141 ? 20.318 2.355 -10.613 1.00 84.44 141 ILE A O 1
ATOM 1166 N N . TYR A 1 142 ? 18.713 2.237 -12.171 1.00 88.44 142 TYR A N 1
ATOM 1167 C CA . TYR A 1 142 ? 18.528 0.805 -12.061 1.00 88.44 142 TYR A CA 1
ATOM 1168 C C . TYR A 1 142 ? 18.029 0.223 -13.383 1.00 88.44 142 TYR A C 1
ATOM 1170 O O . TYR A 1 142 ? 17.192 0.816 -14.074 1.00 88.44 142 TYR A O 1
ATOM 1178 N N . THR A 1 143 ? 18.557 -0.952 -13.725 1.00 92.19 143 THR A N 1
ATOM 1179 C CA . THR A 1 143 ? 18.151 -1.725 -14.901 1.00 92.19 143 THR A CA 1
ATOM 1180 C C . THR A 1 143 ? 17.441 -2.993 -14.428 1.00 92.19 143 THR A C 1
ATOM 1182 O O . THR A 1 143 ? 18.115 -3.920 -13.985 1.00 92.19 143 THR A O 1
ATOM 1185 N N . PRO A 1 144 ? 16.101 -3.048 -14.517 1.00 94.12 144 PRO A N 1
ATOM 1186 C CA . PRO A 1 144 ? 15.331 -4.243 -14.198 1.00 94.12 144 PRO A CA 1
ATOM 1187 C C . PRO A 1 144 ? 15.696 -5.458 -15.073 1.00 94.12 144 PRO A C 1
ATOM 1189 O O . PRO A 1 144 ? 16.250 -5.287 -16.169 1.00 94.12 144 PRO A O 1
ATOM 1192 N N . PRO A 1 145 ? 15.306 -6.679 -14.657 1.00 94.56 145 PRO A N 1
ATOM 1193 C CA . PRO A 1 145 ? 15.534 -7.907 -15.416 1.00 94.56 145 PRO A CA 1
ATOM 1194 C C . PRO A 1 145 ? 15.000 -7.857 -16.859 1.00 94.56 145 PRO A C 1
ATOM 1196 O O . PRO A 1 145 ? 14.051 -7.122 -17.152 1.00 94.56 145 PRO A O 1
ATOM 1199 N N . PRO A 1 146 ? 15.544 -8.651 -17.796 1.00 96.44 146 PRO A N 1
ATOM 1200 C CA . PRO A 1 146 ? 15.029 -8.729 -19.160 1.00 96.44 146 PRO A CA 1
ATOM 1201 C C . PRO A 1 146 ? 13.553 -9.150 -19.227 1.00 96.44 146 PRO A C 1
ATOM 1203 O O . PRO A 1 146 ? 13.102 -10.035 -18.503 1.00 96.44 146 PRO A O 1
ATOM 1206 N N . ALA A 1 147 ? 12.806 -8.595 -20.188 1.00 97.25 147 ALA A N 1
ATOM 1207 C CA . ALA A 1 147 ? 11.367 -8.853 -20.350 1.00 97.25 147 ALA A CA 1
ATOM 1208 C C . ALA A 1 147 ? 10.987 -10.348 -20.432 1.00 97.25 147 ALA A C 1
ATOM 1210 O O . ALA A 1 147 ? 9.933 -10.758 -19.951 1.00 97.25 147 ALA A O 1
ATOM 1211 N N . LYS A 1 148 ? 11.865 -11.174 -21.016 1.00 97.38 148 LYS A N 1
ATOM 1212 C CA . LYS A 1 148 ? 11.669 -12.624 -21.170 1.00 97.38 148 LYS A CA 1
ATOM 1213 C C . LYS A 1 148 ? 11.664 -13.396 -19.838 1.00 97.38 148 LYS A C 1
ATOM 1215 O O . LYS A 1 148 ? 11.152 -14.508 -19.803 1.00 97.38 148 LYS A O 1
ATOM 1220 N N . GLU A 1 149 ? 12.236 -12.831 -18.774 1.00 96.75 149 GLU A N 1
ATOM 1221 C CA . GLU A 1 149 ? 12.403 -13.489 -17.466 1.00 96.75 149 GLU A CA 1
ATOM 1222 C C . GLU A 1 149 ? 11.251 -13.163 -16.506 1.00 96.75 149 GLU A C 1
ATOM 1224 O O . GLU A 1 149 ? 10.926 -13.967 -15.632 1.00 96.75 149 GLU A O 1
ATOM 1229 N N . ILE A 1 150 ? 10.559 -12.039 -16.736 1.00 97.81 150 ILE A N 1
ATOM 1230 C CA . ILE A 1 150 ? 9.465 -11.531 -15.896 1.00 97.81 150 ILE A CA 1
ATOM 1231 C C . ILE A 1 150 ? 8.417 -12.602 -15.555 1.00 97.81 150 ILE A C 1
ATOM 1233 O O . ILE A 1 150 ? 8.092 -12.721 -14.374 1.00 97.81 150 ILE A O 1
ATOM 1237 N N . PRO A 1 151 ? 7.876 -13.401 -16.505 1.00 97.75 151 PRO A N 1
ATOM 1238 C CA . PRO A 1 151 ? 6.835 -14.368 -16.160 1.00 97.75 151 PRO A CA 1
ATOM 1239 C C . PRO A 1 151 ? 7.291 -15.395 -15.116 1.00 97.75 151 PRO A C 1
ATOM 1241 O O . PRO A 1 151 ? 6.525 -15.722 -14.213 1.00 97.75 151 PRO A O 1
ATOM 1244 N N . GLY A 1 152 ? 8.539 -15.867 -15.218 1.00 97.69 152 GLY A N 1
ATOM 1245 C CA . GLY A 1 152 ? 9.119 -16.813 -14.265 1.00 97.69 152 GLY A CA 1
ATOM 1246 C C . GLY A 1 152 ? 9.353 -16.176 -12.898 1.00 97.69 152 GLY A C 1
ATOM 1247 O O . GLY A 1 152 ? 8.946 -16.739 -11.887 1.00 97.69 152 GLY A O 1
ATOM 1248 N N . MET A 1 153 ? 9.921 -14.968 -12.865 1.00 97.81 153 MET A N 1
ATOM 1249 C CA . MET A 1 153 ? 10.191 -14.250 -11.612 1.00 97.81 153 MET A CA 1
ATOM 1250 C C . MET A 1 153 ? 8.905 -13.888 -10.863 1.00 97.81 153 MET A C 1
ATOM 1252 O O . MET A 1 153 ? 8.819 -14.058 -9.652 1.00 97.81 153 MET A O 1
ATOM 1256 N N . MET A 1 154 ? 7.869 -13.448 -11.579 1.00 98.38 154 MET A N 1
ATOM 1257 C CA . MET A 1 154 ? 6.577 -13.119 -10.974 1.00 98.38 154 MET A CA 1
ATOM 1258 C C . MET A 1 154 ? 5.843 -14.360 -10.449 1.00 98.38 154 MET A C 1
ATOM 1260 O O . MET A 1 154 ? 5.165 -14.286 -9.423 1.00 98.38 154 MET A O 1
ATOM 1264 N N . HIS A 1 155 ? 5.985 -15.503 -11.127 1.00 97.75 155 HIS A N 1
ATOM 1265 C CA . HIS A 1 155 ? 5.491 -16.782 -10.621 1.00 97.75 155 HIS A CA 1
ATOM 1266 C C . HIS A 1 155 ? 6.241 -17.204 -9.349 1.00 97.75 155 HIS A C 1
ATOM 1268 O O . HIS A 1 155 ? 5.613 -17.591 -8.363 1.00 97.75 155 HIS A O 1
ATOM 1274 N N . ASP A 1 156 ? 7.568 -17.077 -9.342 1.00 97.88 156 ASP A N 1
ATOM 1275 C CA . ASP A 1 156 ? 8.402 -17.372 -8.176 1.00 97.88 156 ASP A CA 1
ATOM 1276 C C . ASP A 1 156 ? 8.086 -16.456 -6.985 1.00 97.88 156 ASP A C 1
ATOM 1278 O O . ASP A 1 156 ? 8.007 -16.948 -5.861 1.00 97.88 156 ASP A O 1
ATOM 1282 N N . LEU A 1 157 ? 7.826 -15.164 -7.215 1.00 98.31 157 LEU A N 1
ATOM 1283 C CA . LEU A 1 157 ? 7.382 -14.227 -6.180 1.00 98.31 157 LEU A CA 1
ATOM 1284 C C . LEU A 1 157 ? 6.031 -14.645 -5.578 1.00 98.31 157 LEU A C 1
ATOM 1286 O O . LEU A 1 157 ? 5.893 -14.715 -4.358 1.00 98.31 157 LEU A O 1
ATOM 1290 N N . ALA A 1 158 ? 5.032 -14.956 -6.409 1.00 97.81 158 ALA A N 1
ATOM 1291 C CA . ALA A 1 158 ? 3.724 -15.405 -5.922 1.00 97.81 158 ALA A CA 1
ATOM 1292 C C . ALA A 1 158 ? 3.826 -16.723 -5.126 1.00 97.81 158 ALA A C 1
ATOM 1294 O O . ALA A 1 158 ? 3.188 -16.881 -4.077 1.00 97.81 158 ALA A O 1
ATOM 1295 N N . GLY A 1 159 ? 4.666 -17.651 -5.598 1.00 97.81 159 GLY A N 1
ATOM 1296 C CA . GLY A 1 159 ? 4.984 -18.893 -4.896 1.00 97.81 159 GLY A CA 1
ATOM 1297 C C . GLY A 1 159 ? 5.671 -18.646 -3.553 1.00 97.81 159 GLY A C 1
ATOM 1298 O O . GLY A 1 159 ? 5.274 -19.243 -2.552 1.00 97.81 159 GLY A O 1
ATOM 1299 N N . TRP A 1 160 ? 6.637 -17.724 -3.511 1.00 98.31 160 TRP A N 1
ATOM 1300 C CA . TRP A 1 160 ? 7.330 -17.337 -2.285 1.00 98.31 160 TRP A CA 1
ATOM 1301 C C . TRP A 1 160 ? 6.376 -16.725 -1.256 1.00 98.31 160 TRP A C 1
ATOM 1303 O O . TRP A 1 160 ? 6.365 -17.185 -0.119 1.00 98.31 160 TRP A O 1
ATOM 1313 N N . ILE A 1 161 ? 5.512 -15.776 -1.645 1.00 98.38 161 ILE A N 1
ATOM 1314 C CA . ILE A 1 161 ? 4.517 -15.180 -0.730 1.00 98.38 161 ILE A CA 1
ATOM 1315 C C . ILE A 1 161 ? 3.645 -16.281 -0.112 1.00 98.38 161 ILE A C 1
ATOM 1317 O O . ILE A 1 161 ? 3.449 -16.325 1.101 1.00 98.38 161 ILE A O 1
ATOM 1321 N N . SER A 1 162 ? 3.158 -17.206 -0.941 1.00 97.06 162 SER A N 1
ATOM 1322 C CA . SER A 1 162 ? 2.313 -18.317 -0.491 1.00 97.06 162 SER A CA 1
ATOM 1323 C C . SER A 1 162 ? 3.039 -19.268 0.468 1.00 97.06 162 SER A C 1
ATOM 1325 O O . SER A 1 162 ? 2.422 -19.798 1.392 1.00 97.06 162 SER A O 1
ATOM 1327 N N . GLY A 1 163 ? 4.332 -19.513 0.243 1.00 97.88 163 GLY A N 1
ATOM 1328 C CA . GLY A 1 163 ? 5.189 -20.301 1.131 1.00 97.88 163 GLY A CA 1
ATOM 1329 C C . GLY A 1 163 ? 5.447 -19.592 2.459 1.00 97.88 163 GLY A C 1
ATOM 1330 O O . GLY A 1 163 ? 5.192 -20.166 3.512 1.00 97.88 163 GLY A O 1
ATOM 1331 N N . ALA A 1 164 ? 5.831 -18.317 2.408 1.00 98.00 164 ALA A N 1
ATOM 1332 C CA . ALA A 1 164 ? 6.117 -17.486 3.573 1.00 98.00 164 ALA A CA 1
ATOM 1333 C C . ALA A 1 164 ? 4.927 -17.385 4.540 1.00 98.00 164 ALA A C 1
ATOM 1335 O O . ALA A 1 164 ? 5.109 -17.425 5.755 1.00 98.00 164 ALA A O 1
ATOM 1336 N N . VAL A 1 165 ? 3.698 -17.314 4.012 1.00 97.06 165 VAL A N 1
ATOM 1337 C CA . VAL A 1 165 ? 2.473 -17.352 4.831 1.00 97.06 165 VAL A CA 1
ATOM 1338 C C . VAL A 1 165 ? 2.330 -18.686 5.571 1.00 97.06 165 VAL A C 1
ATOM 1340 O O . VAL A 1 165 ? 1.952 -18.694 6.739 1.00 97.06 165 VAL A O 1
ATOM 1343 N N . LYS A 1 166 ? 2.639 -19.815 4.921 1.00 96.94 166 LYS A N 1
ATOM 1344 C CA . LYS A 1 166 ? 2.581 -21.151 5.548 1.00 96.94 166 LYS A CA 1
ATOM 1345 C C . LYS A 1 166 ? 3.680 -21.360 6.586 1.00 96.94 166 LYS A C 1
ATOM 1347 O O . LYS A 1 166 ? 3.481 -22.121 7.523 1.00 96.94 166 LYS A O 1
ATOM 1352 N N . GLU A 1 167 ? 4.817 -20.701 6.402 1.00 97.19 167 GLU A N 1
ATOM 1353 C CA . GLU A 1 167 ? 5.942 -20.691 7.342 1.00 97.19 167 GLU A CA 1
ATOM 1354 C C . GLU A 1 167 ? 5.761 -19.675 8.481 1.00 97.19 167 GLU A C 1
ATOM 1356 O O . GLU A 1 167 ? 6.658 -19.513 9.302 1.00 97.19 167 GLU A O 1
ATOM 1361 N N . GLU A 1 168 ? 4.609 -18.996 8.543 1.00 96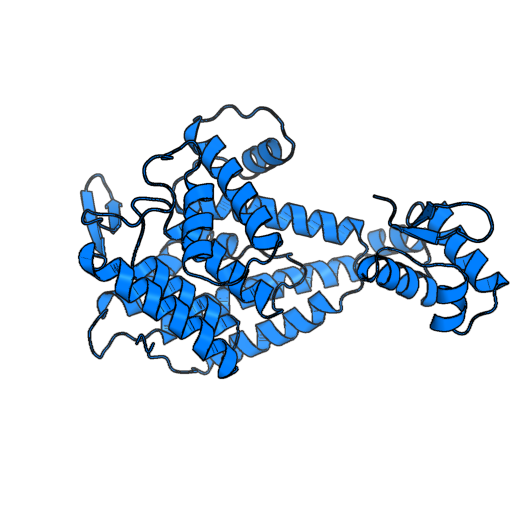.06 168 GLU A N 1
ATOM 1362 C CA . GLU A 1 168 ? 4.273 -18.016 9.582 1.00 96.06 168 GLU A CA 1
ATOM 1363 C C . GLU A 1 168 ? 5.283 -16.856 9.672 1.00 96.06 168 GLU A C 1
ATOM 1365 O O . GLU A 1 168 ? 5.490 -16.256 10.732 1.00 96.06 168 GLU A O 1
ATOM 1370 N N . ILE A 1 169 ? 5.902 -16.493 8.541 1.00 97.69 169 ILE A N 1
ATOM 1371 C CA . ILE A 1 169 ? 6.747 -15.299 8.460 1.00 97.69 169 ILE A CA 1
ATOM 1372 C C . ILE A 1 169 ? 5.890 -14.065 8.777 1.00 97.69 169 ILE A C 1
ATOM 1374 O O . ILE A 1 169 ? 4.741 -13.946 8.348 1.00 97.69 169 ILE A O 1
ATOM 1378 N N . SER A 1 170 ? 6.467 -13.117 9.524 1.00 97.69 170 SER A N 1
ATOM 1379 C CA . SER A 1 170 ? 5.808 -11.857 9.887 1.00 97.69 170 SER A CA 1
ATOM 1380 C C . SER A 1 170 ? 5.157 -11.182 8.667 1.00 97.69 170 SER A C 1
ATOM 1382 O O . SER A 1 170 ? 5.860 -10.920 7.685 1.00 97.69 170 SER A O 1
ATOM 1384 N N . PRO A 1 171 ? 3.865 -10.799 8.726 1.00 97.62 171 PRO A N 1
ATOM 1385 C CA . PRO A 1 171 ? 3.179 -10.126 7.619 1.00 97.62 171 PRO A CA 1
ATOM 1386 C C . PRO A 1 171 ? 3.874 -8.860 7.119 1.00 97.62 171 PRO A C 1
ATOM 1388 O O . PRO A 1 171 ? 3.852 -8.566 5.926 1.00 97.62 171 PRO A O 1
ATOM 1391 N N . VAL A 1 172 ? 4.545 -8.138 8.020 1.00 98.19 172 VAL A N 1
ATOM 1392 C CA . VAL A 1 172 ? 5.346 -6.951 7.689 1.00 98.19 172 VAL A CA 1
ATOM 1393 C C . VAL A 1 172 ? 6.544 -7.319 6.816 1.00 98.19 172 VAL A C 1
ATOM 1395 O O . VAL A 1 172 ? 6.841 -6.611 5.858 1.00 98.19 172 VAL A O 1
ATOM 1398 N N . ILE A 1 173 ? 7.212 -8.435 7.119 1.00 98.62 173 ILE A N 1
ATOM 1399 C CA . ILE A 1 173 ? 8.338 -8.930 6.321 1.00 98.62 173 ILE A CA 1
ATOM 1400 C C . ILE A 1 173 ? 7.832 -9.405 4.959 1.00 98.62 173 ILE A C 1
ATOM 1402 O O . ILE A 1 173 ? 8.408 -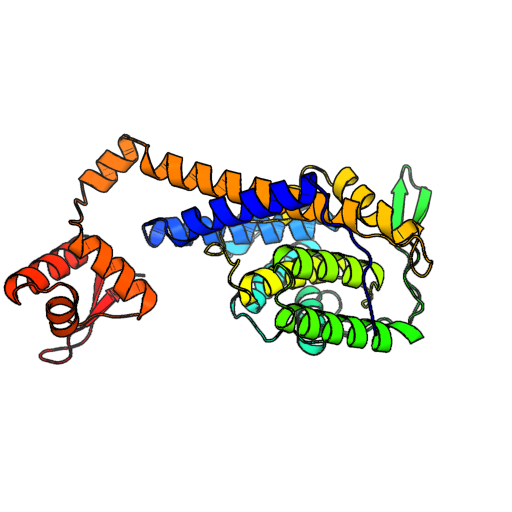9.025 3.943 1.00 98.62 173 ILE A O 1
ATOM 1406 N N . ILE A 1 174 ? 6.730 -10.164 4.916 1.00 98.75 174 ILE A N 1
ATOM 1407 C CA . ILE A 1 174 ? 6.138 -10.634 3.652 1.00 98.75 174 ILE A CA 1
ATOM 1408 C C . ILE A 1 174 ? 5.783 -9.448 2.750 1.00 98.75 174 ILE A C 1
ATOM 1410 O O . ILE A 1 174 ? 6.170 -9.430 1.582 1.00 98.75 174 ILE A O 1
ATOM 1414 N N . ALA A 1 175 ? 5.100 -8.436 3.291 1.00 98.56 175 ALA A N 1
ATOM 1415 C CA . ALA A 1 175 ? 4.737 -7.233 2.548 1.00 98.56 175 ALA A CA 1
ATOM 1416 C C . ALA A 1 175 ? 5.972 -6.454 2.068 1.00 98.56 175 ALA A C 1
ATOM 1418 O O . ALA A 1 175 ? 6.013 -6.028 0.914 1.00 98.56 175 ALA A O 1
ATOM 1419 N N . GLY A 1 176 ? 6.992 -6.313 2.921 1.00 98.50 176 GLY A N 1
ATOM 1420 C CA . GLY A 1 176 ? 8.231 -5.614 2.590 1.00 98.50 176 GLY A CA 1
ATOM 1421 C C . GLY A 1 176 ? 9.022 -6.307 1.483 1.00 98.50 176 GLY A C 1
ATOM 1422 O O . GLY A 1 176 ? 9.401 -5.659 0.507 1.00 98.50 176 GLY A O 1
ATOM 1423 N N . VAL A 1 177 ? 9.234 -7.620 1.580 1.00 98.69 177 VAL A N 1
ATOM 1424 C CA . VAL A 1 177 ? 9.906 -8.393 0.523 1.00 98.69 177 VAL A CA 1
ATOM 1425 C C . VAL A 1 177 ? 9.098 -8.348 -0.771 1.00 98.69 177 VAL A C 1
ATOM 1427 O O . VAL A 1 177 ? 9.666 -8.100 -1.830 1.00 98.69 177 VAL A O 1
ATOM 1430 N N . ALA A 1 178 ? 7.776 -8.540 -0.705 1.00 98.62 178 ALA A N 1
ATOM 1431 C CA . ALA A 1 178 ? 6.935 -8.517 -1.896 1.00 98.62 178 ALA A CA 1
ATOM 1432 C C . ALA A 1 178 ? 6.968 -7.158 -2.604 1.00 98.62 178 ALA A C 1
ATOM 1434 O O . ALA A 1 178 ? 7.038 -7.114 -3.831 1.00 98.62 178 ALA A O 1
ATOM 1435 N N . HIS A 1 179 ? 6.969 -6.055 -1.848 1.00 98.56 179 HIS A N 1
ATOM 1436 C CA . HIS A 1 179 ? 7.145 -4.709 -2.396 1.00 98.56 179 HIS A CA 1
ATOM 1437 C C . HIS A 1 179 ? 8.481 -4.595 -3.130 1.00 98.56 179 HIS A C 1
ATOM 1439 O O . HIS A 1 179 ? 8.502 -4.196 -4.297 1.00 98.56 179 HIS A O 1
ATOM 1445 N N . TYR A 1 180 ? 9.580 -4.943 -2.455 1.00 98.19 180 TYR A N 1
ATOM 1446 C CA . TYR A 1 180 ? 10.929 -4.864 -3.014 1.00 98.19 180 TYR A CA 1
ATOM 1447 C C . TYR A 1 180 ? 11.070 -5.687 -4.291 1.00 98.19 180 TYR A C 1
ATOM 1449 O O . TYR A 1 180 ? 11.522 -5.178 -5.319 1.00 98.19 180 TYR A O 1
ATOM 1457 N N . GLU A 1 181 ? 10.670 -6.952 -4.234 1.00 98.19 181 GLU A N 1
ATOM 1458 C CA . GLU A 1 181 ? 10.875 -7.872 -5.341 1.00 98.19 181 GLU A CA 1
ATOM 1459 C C . GLU A 1 181 ? 10.024 -7.461 -6.540 1.00 98.19 181 GLU A C 1
ATOM 1461 O O . GLU A 1 181 ? 10.518 -7.396 -7.664 1.00 98.19 181 GLU A O 1
ATOM 1466 N N . PHE A 1 182 ? 8.774 -7.058 -6.302 1.00 98.50 182 PHE A N 1
ATOM 1467 C CA . PHE A 1 182 ? 7.899 -6.568 -7.357 1.00 98.50 182 PHE A CA 1
ATOM 1468 C C . PHE A 1 182 ? 8.477 -5.329 -8.059 1.00 98.50 182 PHE A C 1
ATOM 1470 O O . PHE A 1 182 ? 8.525 -5.277 -9.293 1.00 98.50 182 PHE A O 1
ATOM 1477 N N . VAL A 1 183 ? 8.916 -4.316 -7.299 1.00 96.06 183 VAL A N 1
ATOM 1478 C CA . VAL A 1 183 ? 9.431 -3.071 -7.897 1.00 96.06 183 VAL A CA 1
ATOM 1479 C C . VAL A 1 183 ? 10.765 -3.291 -8.618 1.00 96.06 183 VAL A C 1
ATOM 1481 O O . VAL A 1 183 ? 11.035 -2.603 -9.606 1.00 96.06 183 VAL A O 1
ATOM 1484 N N . SER A 1 184 ? 11.553 -4.273 -8.172 1.00 96.62 184 SER A N 1
ATOM 1485 C CA . SER A 1 184 ? 12.836 -4.653 -8.773 1.00 96.62 184 SER A CA 1
ATOM 1486 C C . SER A 1 184 ? 12.661 -5.483 -10.050 1.00 96.62 184 SER A C 1
ATOM 1488 O O . SER A 1 184 ? 13.320 -5.203 -11.048 1.00 96.62 184 SER A O 1
ATOM 1490 N N . ILE A 1 185 ? 11.707 -6.424 -10.099 1.00 97.50 185 ILE A N 1
ATOM 1491 C CA . ILE A 1 185 ? 11.323 -7.107 -11.354 1.00 97.50 185 ILE A CA 1
ATOM 1492 C C . ILE A 1 185 ? 10.801 -6.087 -12.380 1.00 97.50 185 ILE A C 1
ATOM 1494 O O . ILE A 1 185 ? 11.082 -6.185 -13.581 1.00 97.50 185 ILE A O 1
ATOM 1498 N N . HIS A 1 186 ? 10.047 -5.092 -11.901 1.00 97.44 186 HIS A N 1
ATOM 1499 C CA . HIS A 1 186 ? 9.450 -4.033 -12.711 1.00 97.44 186 HIS A CA 1
ATOM 1500 C C . HIS A 1 186 ? 8.629 -4.601 -13.894 1.00 97.44 186 HIS A C 1
ATOM 1502 O O . HIS A 1 186 ? 8.967 -4.373 -15.065 1.00 97.44 186 HIS A O 1
ATOM 1508 N N . PRO A 1 187 ? 7.591 -5.415 -13.613 1.00 98.25 187 PRO A N 1
ATOM 1509 C CA . PRO A 1 187 ? 6.961 -6.291 -14.602 1.00 98.25 187 PRO A CA 1
ATOM 1510 C C . PRO A 1 187 ? 6.156 -5.568 -15.695 1.00 98.25 187 PRO A C 1
ATOM 1512 O O . PRO A 1 187 ? 5.956 -6.124 -16.777 1.00 98.25 187 PRO A O 1
ATOM 1515 N N . PHE A 1 188 ? 5.686 -4.348 -15.439 1.00 98.25 188 PHE A N 1
ATOM 1516 C CA . PHE A 1 188 ? 4.796 -3.592 -16.326 1.00 98.25 188 PHE A CA 1
ATOM 1517 C C . PHE A 1 188 ? 5.518 -2.417 -17.005 1.00 98.25 188 PHE A C 1
ATOM 1519 O O . PHE A 1 188 ? 6.615 -2.030 -16.595 1.00 98.25 188 PHE A O 1
ATOM 1526 N N . LEU A 1 189 ? 4.921 -1.839 -18.055 1.00 96.50 189 LEU A N 1
ATOM 1527 C CA . LEU A 1 189 ? 5.468 -0.635 -18.705 1.00 96.50 189 LEU A CA 1
ATOM 1528 C C . LEU A 1 189 ? 5.319 0.623 -17.838 1.00 96.50 189 LEU A C 1
ATOM 1530 O O . LEU A 1 189 ? 6.222 1.453 -17.814 1.00 96.50 189 LEU A O 1
ATOM 1534 N N . ASP A 1 190 ? 4.214 0.732 -17.102 1.00 96.38 190 ASP A N 1
ATOM 1535 C CA . ASP A 1 190 ? 3.917 1.822 -16.170 1.00 96.38 190 ASP A CA 1
ATOM 1536 C C . ASP A 1 190 ? 3.136 1.256 -14.965 1.00 96.38 190 ASP A C 1
ATOM 1538 O O . ASP A 1 190 ? 2.643 0.124 -14.983 1.00 96.38 190 ASP A O 1
ATOM 1542 N N . GLY A 1 191 ? 3.043 2.022 -13.882 1.00 96.88 191 GLY A N 1
ATOM 1543 C CA . GLY A 1 191 ? 2.252 1.689 -12.699 1.00 96.88 191 GLY A CA 1
ATOM 1544 C C . GLY A 1 191 ? 2.931 0.726 -11.725 1.00 96.88 191 GLY A C 1
ATOM 1545 O O . GLY A 1 191 ? 2.281 0.291 -10.777 1.00 96.88 191 GLY A O 1
ATOM 1546 N N . ASN A 1 192 ? 4.217 0.403 -11.908 1.00 97.75 192 ASN A N 1
ATOM 1547 C CA . ASN A 1 192 ? 4.930 -0.559 -11.059 1.00 97.75 192 ASN A CA 1
ATOM 1548 C C . ASN A 1 192 ? 4.993 -0.120 -9.588 1.00 97.75 192 ASN A C 1
ATOM 1550 O O . ASN A 1 192 ? 4.635 -0.902 -8.715 1.00 97.75 192 ASN A O 1
ATOM 1554 N N . GLY A 1 193 ? 5.371 1.133 -9.304 1.00 96.56 193 GLY A N 1
ATOM 1555 C CA . GLY A 1 193 ? 5.441 1.640 -7.927 1.00 96.56 193 GLY A CA 1
ATOM 1556 C C . GLY A 1 193 ? 4.080 1.630 -7.223 1.00 96.56 193 GLY A C 1
ATOM 1557 O O . GLY A 1 193 ? 3.953 1.119 -6.111 1.00 96.56 193 GLY A O 1
ATOM 1558 N N . ARG A 1 194 ? 3.037 2.114 -7.910 1.00 97.94 194 ARG A N 1
ATOM 1559 C CA . ARG A 1 194 ? 1.641 2.096 -7.433 1.00 97.94 194 ARG A CA 1
ATOM 1560 C C . ARG A 1 194 ? 1.144 0.672 -7.169 1.00 97.94 194 ARG A C 1
ATOM 1562 O O . ARG A 1 194 ? 0.537 0.419 -6.134 1.00 97.94 194 ARG A O 1
ATOM 1569 N N . THR A 1 195 ? 1.459 -0.263 -8.064 1.00 98.56 195 THR A N 1
ATOM 1570 C CA . THR A 1 195 ? 1.083 -1.677 -7.914 1.00 98.56 195 THR A CA 1
ATOM 1571 C C . THR A 1 195 ? 1.819 -2.332 -6.743 1.00 98.56 195 THR A C 1
ATOM 1573 O O . THR A 1 195 ? 1.191 -3.044 -5.968 1.00 98.56 195 THR A O 1
ATOM 1576 N N . ALA A 1 196 ? 3.114 -2.049 -6.561 1.00 98.31 196 ALA A N 1
ATOM 1577 C CA . ALA A 1 196 ? 3.909 -2.569 -5.445 1.00 98.31 196 ALA A CA 1
ATOM 1578 C C . ALA A 1 196 ? 3.348 -2.126 -4.086 1.00 98.31 196 ALA A C 1
ATOM 1580 O O . ALA A 1 196 ? 3.163 -2.951 -3.194 1.00 98.31 196 ALA A O 1
ATOM 1581 N N . ARG A 1 197 ? 3.015 -0.835 -3.951 1.00 98.00 197 ARG A N 1
ATOM 1582 C CA . ARG A 1 197 ? 2.439 -0.272 -2.717 1.00 98.00 197 ARG A CA 1
ATOM 1583 C C . ARG A 1 197 ? 1.058 -0.855 -2.422 1.00 98.00 197 ARG A C 1
ATOM 1585 O O . ARG A 1 197 ? 0.798 -1.269 -1.296 1.00 98.00 197 ARG A O 1
ATOM 1592 N N . ALA A 1 198 ? 0.207 -0.985 -3.440 1.00 98.19 198 ALA A N 1
ATOM 1593 C CA . ALA A 1 198 ? -1.093 -1.638 -3.303 1.00 98.19 198 ALA A CA 1
ATOM 1594 C C . ALA A 1 198 ? -0.977 -3.131 -2.934 1.00 98.19 198 ALA A C 1
ATOM 1596 O O . ALA A 1 198 ? -1.733 -3.609 -2.090 1.00 98.19 198 ALA A O 1
ATOM 1597 N N . LEU A 1 199 ? -0.013 -3.860 -3.511 1.00 98.56 199 LEU A N 1
ATOM 1598 C CA . LEU A 1 199 ? 0.269 -5.258 -3.167 1.00 98.56 199 LEU A CA 1
ATOM 1599 C C . LEU A 1 199 ? 0.739 -5.398 -1.713 1.00 98.56 199 LEU A C 1
ATOM 1601 O O . LEU A 1 199 ? 0.248 -6.272 -1.000 1.00 98.56 199 LEU A O 1
ATOM 1605 N N . ALA A 1 200 ? 1.648 -4.534 -1.257 1.00 98.19 200 ALA A N 1
ATOM 1606 C CA . ALA A 1 200 ? 2.117 -4.525 0.127 1.00 98.19 200 ALA A CA 1
ATOM 1607 C C . ALA A 1 200 ? 0.956 -4.293 1.110 1.00 98.19 200 ALA A C 1
ATOM 1609 O O . ALA A 1 200 ? 0.805 -5.034 2.082 1.00 98.19 200 ALA A O 1
ATOM 1610 N N . THR A 1 201 ? 0.086 -3.324 0.811 1.00 97.19 201 THR A N 1
ATOM 1611 C CA . THR A 1 201 ? -1.136 -3.057 1.583 1.00 97.19 201 THR A CA 1
ATOM 1612 C C . THR A 1 201 ? -2.078 -4.262 1.592 1.00 97.19 201 THR A C 1
ATOM 1614 O O . THR A 1 201 ? -2.541 -4.662 2.658 1.00 97.19 201 THR A O 1
ATOM 1617 N N . LEU A 1 202 ? -2.313 -4.894 0.437 1.00 97.88 202 LEU A N 1
ATOM 1618 C CA . LEU A 1 202 ? -3.143 -6.096 0.339 1.00 97.88 202 LEU A CA 1
ATOM 1619 C C . LEU A 1 202 ? -2.607 -7.234 1.213 1.00 97.88 202 LEU A C 1
ATOM 1621 O O . LEU A 1 202 ? -3.390 -7.878 1.907 1.00 97.88 202 LEU A O 1
ATOM 1625 N N . ILE A 1 203 ? -1.293 -7.471 1.200 1.00 98.19 203 ILE A N 1
ATOM 1626 C CA . ILE A 1 203 ? -0.652 -8.504 2.025 1.00 98.19 203 ILE A CA 1
ATOM 1627 C C . ILE A 1 203 ? -0.882 -8.222 3.510 1.00 98.19 203 ILE A C 1
ATOM 1629 O O . ILE A 1 203 ? -1.308 -9.118 4.238 1.00 98.19 203 ILE A O 1
ATOM 1633 N N . LEU A 1 204 ? -0.660 -6.983 3.958 1.00 96.94 204 LEU A N 1
ATOM 1634 C CA . LEU A 1 204 ? -0.917 -6.602 5.348 1.00 96.94 204 LEU A CA 1
ATOM 1635 C C . LEU A 1 204 ? -2.384 -6.832 5.724 1.00 96.94 204 LEU A C 1
ATOM 1637 O O . LEU A 1 204 ? -2.656 -7.427 6.764 1.00 96.94 204 LEU A O 1
ATOM 1641 N N . TYR A 1 205 ? -3.323 -6.427 4.867 1.00 95.19 205 TYR A N 1
ATOM 1642 C CA . TYR A 1 205 ? -4.755 -6.561 5.145 1.00 95.19 205 TYR A CA 1
ATOM 1643 C C . 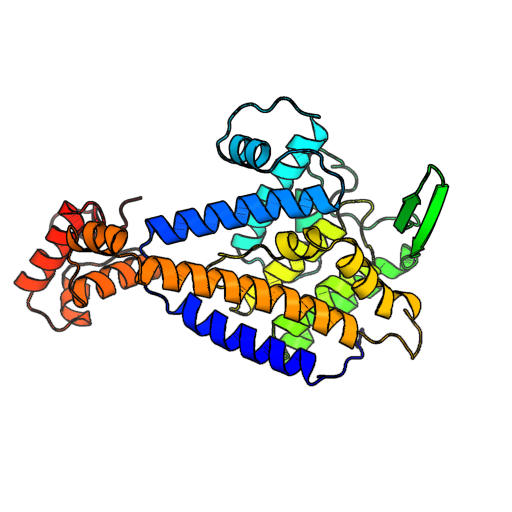TYR A 1 205 ? -5.158 -8.030 5.239 1.00 95.19 205 TYR A C 1
ATOM 1645 O O . TYR A 1 205 ? -5.750 -8.454 6.232 1.00 95.19 205 TYR A O 1
ATOM 1653 N N . LYS A 1 206 ? -4.741 -8.833 4.255 1.00 95.19 206 LYS A N 1
ATOM 1654 C CA . LYS A 1 206 ? -5.051 -10.262 4.188 1.00 95.19 206 LYS A CA 1
ATOM 1655 C C . LYS A 1 206 ? -4.532 -11.068 5.364 1.00 95.19 206 LYS A C 1
ATOM 1657 O O . LYS A 1 206 ? -5.143 -12.068 5.734 1.00 95.19 206 LYS A O 1
ATOM 1662 N N . LEU A 1 207 ? -3.410 -10.646 5.930 1.00 95.38 207 LEU A N 1
ATOM 1663 C CA . LEU A 1 207 ? -2.770 -11.313 7.056 1.00 95.38 207 LEU A CA 1
ATOM 1664 C C . LEU A 1 207 ? -3.160 -10.694 8.407 1.00 95.38 207 LEU A C 1
ATOM 1666 O O . LEU A 1 207 ? -2.522 -10.973 9.420 1.00 95.38 207 LEU A O 1
ATOM 1670 N N . GLY A 1 208 ? -4.219 -9.877 8.440 1.00 90.56 208 GLY A N 1
ATOM 1671 C CA . GLY A 1 208 ? -4.819 -9.363 9.671 1.00 90.56 208 GLY A CA 1
ATOM 1672 C C . GLY A 1 208 ? -4.130 -8.134 10.263 1.00 90.56 208 GLY A C 1
ATOM 1673 O O . GLY A 1 208 ? -4.433 -7.785 11.395 1.00 90.56 208 GLY A O 1
ATOM 1674 N N . TYR A 1 209 ? -3.243 -7.475 9.514 1.00 90.31 209 TYR A N 1
ATOM 1675 C CA . TYR A 1 209 ? -2.584 -6.210 9.865 1.00 90.31 209 TYR A CA 1
ATOM 1676 C C . TYR A 1 209 ? -3.241 -5.020 9.142 1.00 90.31 209 TYR A C 1
ATOM 1678 O O . TYR A 1 209 ? -2.577 -4.064 8.740 1.00 90.31 209 TYR A O 1
ATOM 1686 N N . ASP A 1 210 ? -4.563 -5.061 8.964 1.00 81.69 210 ASP A N 1
ATOM 1687 C CA . ASP A 1 210 ? -5.313 -3.990 8.305 1.00 81.69 210 ASP A CA 1
ATOM 1688 C C . ASP A 1 210 ? -5.408 -2.718 9.160 1.00 81.69 210 ASP A C 1
ATOM 1690 O O . ASP A 1 210 ? -5.539 -1.620 8.622 1.00 81.69 210 ASP A O 1
ATOM 1694 N N . THR A 1 211 ? -5.281 -2.826 10.489 1.00 82.56 211 THR A N 1
ATOM 1695 C CA . THR A 1 211 ? -5.341 -1.716 11.465 1.00 82.56 211 THR A CA 1
ATOM 1696 C C . THR A 1 211 ? -6.548 -0.804 11.256 1.00 82.56 211 THR A C 1
ATOM 1698 O O . THR A 1 211 ? -6.440 0.425 11.303 1.00 82.56 211 THR A O 1
ATOM 1701 N N . LYS A 1 212 ? -7.711 -1.405 10.967 1.00 80.94 212 LYS A N 1
ATOM 1702 C CA . LYS A 1 212 ? -8.948 -0.690 10.598 1.00 80.94 212 LYS A CA 1
ATOM 1703 C C . LYS A 1 212 ? -8.795 0.233 9.380 1.00 80.94 212 LYS A C 1
ATOM 1705 O O . LYS A 1 212 ? -9.664 1.075 9.158 1.00 80.94 212 LYS A O 1
ATOM 1710 N N . ARG A 1 213 ? -7.727 0.066 8.593 1.00 88.94 213 ARG A N 1
ATOM 1711 C CA . ARG A 1 213 ? -7.428 0.778 7.341 1.00 88.94 213 ARG A CA 1
ATOM 1712 C C . ARG A 1 213 ? -7.246 2.279 7.549 1.00 88.94 213 ARG A C 1
ATOM 1714 O O . ARG A 1 213 ? -7.747 3.101 6.790 1.00 88.94 213 ARG A O 1
ATOM 1721 N N . LEU A 1 214 ? -6.570 2.622 8.646 1.00 85.50 214 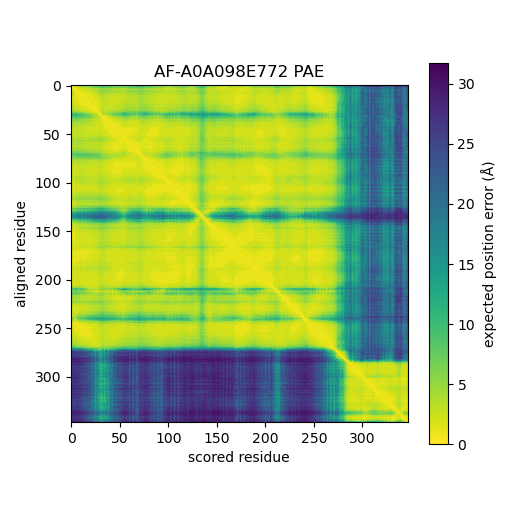LEU A N 1
ATOM 1722 C CA . LEU A 1 214 ? -6.429 3.995 9.135 1.00 85.50 214 LEU A CA 1
ATOM 1723 C C . LEU A 1 214 ? -5.096 4.657 8.776 1.00 85.50 214 LEU A C 1
ATOM 1725 O O . LEU A 1 214 ? -4.886 5.803 9.161 1.00 85.50 214 LEU A O 1
ATOM 1729 N N . PHE A 1 215 ? -4.188 3.972 8.080 1.00 85.75 215 PHE A N 1
ATOM 1730 C CA . PHE A 1 215 ? -2.866 4.516 7.764 1.00 85.75 215 PHE A CA 1
ATOM 1731 C C . PHE A 1 215 ? -2.580 4.536 6.262 1.00 85.75 215 PHE A C 1
ATOM 1733 O O . PHE A 1 215 ? -3.164 3.777 5.493 1.00 85.75 215 PHE A O 1
ATOM 1740 N N . SER A 1 216 ? -1.650 5.413 5.880 1.00 88.88 216 SER A N 1
ATOM 1741 C CA . SER A 1 216 ? -1.124 5.556 4.525 1.00 88.88 216 SER A CA 1
ATOM 1742 C C . SER A 1 216 ? 0.392 5.441 4.593 1.00 88.88 216 SER A C 1
ATOM 1744 O O . SER A 1 216 ? 1.073 6.349 5.068 1.00 88.88 216 SER A O 1
ATOM 1746 N N . LEU A 1 217 ? 0.929 4.311 4.136 1.00 90.00 217 LEU A N 1
ATOM 1747 C CA . LEU A 1 217 ? 2.378 4.110 4.097 1.00 90.00 217 LEU A CA 1
ATOM 1748 C C . LEU A 1 217 ? 3.045 5.025 3.063 1.00 90.00 217 LEU A C 1
ATOM 1750 O O . LEU A 1 217 ? 4.199 5.418 3.218 1.00 90.00 217 LEU A O 1
ATOM 1754 N N . GLU A 1 218 ? 2.305 5.410 2.026 1.00 93.31 218 GLU A N 1
ATOM 1755 C CA . GLU A 1 218 ? 2.801 6.282 0.968 1.00 93.31 218 GLU A CA 1
ATOM 1756 C C . GLU A 1 218 ? 3.135 7.684 1.478 1.00 93.31 218 GLU A C 1
ATOM 1758 O O . GLU A 1 218 ? 4.102 8.274 1.005 1.00 93.31 218 GLU A O 1
ATOM 1763 N N . GLU A 1 219 ? 2.418 8.183 2.492 1.00 91.69 219 GLU A N 1
ATOM 1764 C CA . GLU A 1 219 ? 2.757 9.439 3.173 1.00 91.69 219 GLU A CA 1
ATOM 1765 C C . GLU A 1 219 ? 4.165 9.383 3.784 1.00 91.69 219 GLU A C 1
ATOM 1767 O O . GLU A 1 219 ? 4.927 10.341 3.668 1.00 91.69 219 GLU A O 1
ATOM 1772 N N . HIS A 1 220 ? 4.551 8.251 4.381 1.00 90.25 220 HIS A N 1
ATOM 1773 C CA . HIS A 1 220 ? 5.885 8.090 4.960 1.00 90.25 220 HIS A CA 1
ATOM 1774 C C . HIS A 1 220 ? 6.986 8.144 3.894 1.00 90.25 220 HIS A C 1
ATOM 1776 O O . HIS A 1 220 ? 7.986 8.844 4.067 1.00 90.25 220 HIS A O 1
ATOM 1782 N N . TYR A 1 221 ? 6.801 7.423 2.784 1.00 90.62 221 TYR A N 1
ATOM 1783 C CA . TYR A 1 221 ? 7.767 7.421 1.681 1.00 90.62 221 TYR A CA 1
ATOM 1784 C C . TYR A 1 221 ? 7.898 8.789 1.044 1.00 90.62 221 TYR A C 1
ATOM 1786 O O . TYR A 1 221 ? 8.993 9.222 0.706 1.00 90.62 221 TYR A O 1
ATOM 1794 N N . ASP A 1 222 ? 6.781 9.479 0.900 1.00 90.44 222 ASP A N 1
ATOM 1795 C CA . ASP A 1 222 ? 6.746 10.772 0.261 1.00 90.44 222 ASP A CA 1
ATOM 1796 C C . ASP A 1 222 ? 7.447 11.866 1.097 1.00 90.44 222 ASP A C 1
ATOM 1798 O O . ASP A 1 222 ? 8.198 12.675 0.544 1.00 90.44 222 ASP A O 1
ATOM 1802 N N . LEU A 1 223 ? 7.308 11.825 2.430 1.00 90.00 223 LEU A N 1
ATOM 1803 C CA . LEU A 1 223 ? 8.026 12.714 3.358 1.00 90.00 223 LEU A CA 1
ATOM 1804 C C . LEU A 1 223 ? 9.556 12.592 3.249 1.00 90.00 223 LEU A C 1
ATOM 1806 O O . LEU A 1 223 ? 10.268 13.562 3.510 1.00 90.00 223 LEU A O 1
ATOM 1810 N N . ASN A 1 224 ? 10.070 11.418 2.868 1.00 89.50 224 ASN A N 1
ATOM 1811 C CA . ASN A 1 224 ? 11.493 11.185 2.634 1.00 89.50 224 ASN A CA 1
ATOM 1812 C C . ASN A 1 224 ? 11.724 10.331 1.378 1.00 89.50 224 ASN A C 1
ATOM 1814 O O . ASN A 1 224 ? 12.234 9.207 1.446 1.00 89.50 224 ASN A O 1
ATOM 1818 N N . LEU A 1 225 ? 11.381 10.898 0.219 1.00 89.62 225 LEU A N 1
ATOM 1819 C CA . LEU A 1 225 ? 11.461 10.199 -1.064 1.00 89.62 225 LEU A CA 1
ATOM 1820 C C . LEU A 1 225 ? 12.890 9.748 -1.409 1.00 89.62 225 LEU A C 1
ATOM 1822 O O . LEU A 1 225 ? 13.097 8.670 -1.963 1.00 89.62 225 LEU A O 1
ATOM 1826 N N . ALA A 1 226 ? 13.891 10.556 -1.047 1.00 90.38 226 ALA A N 1
ATOM 1827 C CA . ALA A 1 226 ? 15.296 10.201 -1.231 1.00 90.38 226 ALA A CA 1
ATOM 1828 C C . ALA A 1 226 ? 15.690 8.983 -0.380 1.00 90.38 226 ALA A C 1
ATOM 1830 O O . ALA A 1 226 ? 16.367 8.086 -0.878 1.00 90.38 226 ALA A O 1
ATOM 1831 N N . GLY A 1 227 ? 15.233 8.928 0.876 1.00 93.38 227 GLY A N 1
ATOM 1832 C CA . GLY A 1 227 ? 15.433 7.780 1.758 1.00 93.38 227 GLY A CA 1
ATOM 1833 C C . GLY A 1 227 ? 14.751 6.515 1.243 1.00 93.38 227 GLY A C 1
ATOM 1834 O O . GLY A 1 227 ? 15.381 5.464 1.243 1.00 93.38 227 GLY A O 1
ATOM 1835 N N . TYR A 1 228 ? 13.520 6.626 0.732 1.00 93.81 228 TYR A N 1
ATOM 1836 C CA . TYR A 1 228 ? 12.793 5.505 0.125 1.00 93.81 228 TYR A CA 1
ATOM 1837 C C . TYR A 1 228 ? 13.574 4.871 -1.033 1.00 93.81 228 TYR A C 1
ATOM 1839 O O . TYR A 1 228 ? 13.808 3.663 -1.041 1.00 93.81 228 TYR A O 1
ATOM 1847 N N . TYR A 1 229 ? 14.036 5.683 -1.990 1.00 91.75 229 TYR A N 1
ATOM 1848 C CA . TYR A 1 229 ? 14.810 5.167 -3.121 1.00 91.75 229 TYR A CA 1
ATOM 1849 C C . TYR A 1 229 ? 16.198 4.661 -2.715 1.00 91.75 229 TYR A C 1
ATOM 1851 O O . TYR A 1 229 ? 16.651 3.665 -3.271 1.00 91.75 229 TYR A O 1
ATOM 1859 N N . SER A 1 230 ? 16.850 5.300 -1.739 1.00 92.62 230 SER A N 1
ATOM 1860 C CA . SER A 1 230 ? 18.132 4.835 -1.191 1.00 92.62 230 SER A CA 1
ATOM 1861 C C . SER A 1 230 ? 18.001 3.456 -0.529 1.00 92.62 230 SER A C 1
ATOM 1863 O O . SER A 1 230 ? 18.814 2.568 -0.770 1.00 92.62 230 SER A O 1
ATOM 1865 N N . ALA A 1 231 ? 16.929 3.236 0.239 1.00 94.62 231 ALA A N 1
ATOM 1866 C CA . ALA A 1 231 ? 16.653 1.952 0.879 1.00 94.62 231 ALA A CA 1
ATOM 1867 C C . ALA A 1 231 ? 16.336 0.836 -0.131 1.00 94.62 231 ALA A C 1
ATOM 1869 O O . ALA A 1 231 ? 16.714 -0.308 0.087 1.00 94.62 231 ALA A O 1
ATOM 1870 N N . LEU A 1 232 ? 15.667 1.141 -1.249 1.00 93.75 232 LEU A N 1
ATOM 1871 C CA . LEU A 1 232 ? 15.507 0.170 -2.341 1.00 93.75 232 LEU A CA 1
ATOM 1872 C C . LEU A 1 232 ? 16.852 -0.147 -3.014 1.00 93.75 232 LEU A C 1
ATOM 1874 O O . LEU A 1 232 ? 17.160 -1.312 -3.282 1.00 93.75 232 LEU A O 1
ATOM 1878 N N . GLN A 1 233 ? 17.666 0.884 -3.258 1.00 92.38 233 GLN A N 1
ATOM 1879 C CA . GLN A 1 233 ? 18.962 0.752 -3.926 1.00 92.38 233 GLN A CA 1
ATOM 1880 C C . GLN A 1 233 ? 19.958 -0.093 -3.136 1.00 92.38 233 GLN A C 1
ATOM 1882 O O . GLN A 1 233 ? 20.698 -0.855 -3.754 1.00 92.38 233 GLN A O 1
ATOM 1887 N N . SER A 1 234 ? 19.919 -0.054 -1.798 1.00 93.88 234 SER A N 1
ATOM 1888 C CA . SER A 1 234 ? 20.856 -0.816 -0.960 1.00 93.88 234 SER A CA 1
ATOM 1889 C C . SER A 1 234 ? 20.869 -2.318 -1.260 1.00 93.88 234 SER A C 1
ATOM 1891 O O . SER A 1 234 ? 21.895 -2.969 -1.085 1.00 93.88 234 SER A O 1
ATOM 1893 N N . ALA A 1 235 ? 19.740 -2.861 -1.722 1.00 92.75 235 ALA A N 1
ATOM 1894 C CA . ALA A 1 235 ? 19.634 -4.244 -2.172 1.00 92.75 235 ALA A CA 1
ATOM 1895 C C . ALA A 1 235 ? 19.737 -4.363 -3.706 1.00 92.75 235 ALA A C 1
ATOM 1897 O O . ALA A 1 235 ? 20.421 -5.250 -4.211 1.00 92.75 235 ALA A O 1
ATOM 1898 N N . GLN A 1 236 ? 19.099 -3.458 -4.466 1.00 92.75 236 GLN A N 1
ATOM 1899 C CA . GLN A 1 236 ? 19.075 -3.499 -5.941 1.00 92.75 236 GLN A CA 1
ATOM 1900 C C . GLN A 1 236 ? 20.459 -3.416 -6.597 1.00 92.75 236 GLN A C 1
ATOM 1902 O O . GLN A 1 236 ? 20.656 -4.021 -7.650 1.00 92.75 236 GLN A O 1
ATOM 1907 N N . GLU A 1 237 ? 21.416 -2.706 -5.992 1.00 89.12 237 GLU A N 1
ATOM 1908 C CA . GLU A 1 237 ? 22.799 -2.621 -6.489 1.00 89.12 237 GLU A CA 1
ATOM 1909 C C . GLU A 1 237 ? 23.488 -3.988 -6.565 1.00 89.12 237 GLU A C 1
ATOM 1911 O O . GLU A 1 237 ? 24.371 -4.195 -7.398 1.00 89.12 237 GLU A O 1
ATOM 1916 N N . ASN A 1 238 ? 23.074 -4.930 -5.714 1.00 89.56 238 ASN A N 1
ATOM 1917 C CA . ASN A 1 238 ? 23.636 -6.271 -5.648 1.00 89.56 238 ASN A CA 1
ATOM 1918 C C . ASN A 1 238 ? 22.689 -7.352 -6.184 1.00 89.56 238 ASN A C 1
ATOM 1920 O O . ASN A 1 238 ? 22.930 -8.535 -5.945 1.00 89.56 238 ASN A O 1
ATOM 1924 N N . ARG A 1 239 ? 21.631 -6.969 -6.906 1.00 88.25 239 ARG A N 1
ATOM 1925 C CA . ARG A 1 239 ? 20.634 -7.919 -7.402 1.00 88.25 239 ARG A CA 1
ATOM 1926 C C . ARG A 1 239 ? 21.254 -9.037 -8.241 1.00 88.25 239 ARG A C 1
ATOM 1928 O O . ARG A 1 239 ? 22.198 -8.801 -8.997 1.00 88.25 239 ARG A O 1
ATOM 1935 N N . ASP A 1 240 ? 20.697 -10.239 -8.102 1.00 83.06 240 ASP A N 1
ATOM 1936 C CA . ASP A 1 240 ? 21.107 -11.459 -8.811 1.00 83.06 240 ASP A CA 1
ATOM 1937 C C . ASP A 1 240 ? 22.548 -11.906 -8.489 1.00 83.06 240 ASP A C 1
ATOM 1939 O O . ASP A 1 240 ? 23.115 -12.769 -9.167 1.00 83.06 240 ASP A O 1
ATOM 1943 N N . ASN A 1 241 ? 23.155 -11.354 -7.431 1.00 86.75 241 ASN A N 1
ATOM 1944 C CA . ASN A 1 241 ? 24.442 -11.797 -6.911 1.00 86.75 241 ASN A CA 1
ATOM 1945 C C . ASN A 1 241 ? 24.362 -12.150 -5.418 1.00 86.75 241 ASN A C 1
ATOM 1947 O O . ASN A 1 241 ? 23.374 -11.900 -4.733 1.00 86.75 241 ASN A O 1
ATOM 1951 N N . GLU A 1 242 ? 25.415 -12.779 -4.891 1.00 84.38 242 GLU A N 1
ATOM 1952 C CA . GLU A 1 242 ? 25.398 -13.319 -3.527 1.00 84.38 242 GLU A CA 1
ATOM 1953 C C . GLU A 1 242 ? 25.222 -12.263 -2.425 1.00 84.38 242 GLU A C 1
ATOM 1955 O O . GLU A 1 242 ? 24.861 -12.641 -1.307 1.00 84.38 242 GLU A O 1
ATOM 1960 N N . ARG A 1 243 ? 25.455 -10.984 -2.740 1.00 87.81 243 ARG A N 1
ATOM 1961 C CA . ARG A 1 243 ? 25.364 -9.831 -1.837 1.00 87.81 243 ARG A CA 1
ATOM 1962 C C . ARG A 1 243 ? 23.996 -9.137 -1.869 1.00 87.81 243 ARG A C 1
ATOM 1964 O O . ARG A 1 243 ? 23.844 -8.149 -1.157 1.00 87.81 243 ARG A O 1
ATOM 1971 N N . GLU A 1 244 ? 23.029 -9.598 -2.672 1.00 93.00 244 GLU A N 1
ATOM 1972 C CA . GLU A 1 244 ? 21.640 -9.121 -2.576 1.00 93.00 244 GLU A CA 1
ATOM 1973 C C . GLU A 1 244 ? 21.094 -9.455 -1.187 1.00 93.00 244 GLU A C 1
ATOM 1975 O O . GLU A 1 244 ? 21.028 -10.621 -0.793 1.00 93.00 244 GLU A O 1
ATOM 1980 N N . GLU A 1 245 ? 20.750 -8.418 -0.431 1.00 95.00 245 GLU A N 1
ATOM 1981 C CA . GLU A 1 245 ? 20.445 -8.508 0.991 1.00 95.00 245 GLU A CA 1
ATOM 1982 C C . GLU A 1 245 ? 19.414 -7.423 1.336 1.00 95.00 245 GLU A C 1
ATOM 1984 O O . GLU A 1 245 ? 19.599 -6.251 1.008 1.00 95.00 245 GLU A O 1
ATOM 1989 N N . LEU A 1 246 ? 18.290 -7.820 1.935 1.00 97.88 246 LEU A N 1
ATOM 1990 C CA . LEU A 1 246 ? 17.102 -6.979 2.100 1.00 97.88 246 LEU A CA 1
ATOM 1991 C C . LEU A 1 246 ? 16.978 -6.348 3.497 1.00 97.88 246 LEU A C 1
ATOM 1993 O O . LEU A 1 246 ? 16.012 -5.623 3.728 1.00 97.88 246 LEU A O 1
ATOM 1997 N N . THR A 1 247 ? 17.898 -6.575 4.437 1.00 97.75 247 THR A N 1
ATOM 1998 C CA . THR A 1 247 ? 17.782 -6.117 5.836 1.00 97.75 247 THR A CA 1
ATOM 1999 C C . THR A 1 247 ? 17.573 -4.614 5.916 1.00 97.75 247 THR A C 1
ATOM 2001 O O . THR A 1 247 ? 16.623 -4.175 6.559 1.00 97.75 247 THR A O 1
ATOM 2004 N N . LEU A 1 248 ? 18.390 -3.812 5.226 1.00 97.44 248 LEU A N 1
ATOM 2005 C CA . LEU A 1 248 ? 18.263 -2.347 5.264 1.00 97.44 248 LEU A CA 1
ATOM 2006 C C . LEU A 1 248 ? 16.933 -1.858 4.674 1.00 97.44 248 LEU A C 1
ATOM 2008 O O . LEU A 1 248 ? 16.310 -0.935 5.207 1.00 97.44 248 LEU A O 1
ATOM 2012 N N . TRP A 1 249 ? 16.463 -2.511 3.609 1.00 97.75 249 TRP A N 1
ATOM 2013 C CA . TRP A 1 249 ? 15.145 -2.244 3.044 1.00 97.75 249 TRP A CA 1
ATOM 2014 C C . TRP A 1 249 ? 14.030 -2.598 4.036 1.00 97.75 249 TRP A C 1
ATOM 2016 O O . TRP A 1 249 ? 13.130 -1.792 4.267 1.00 97.75 249 TRP A O 1
ATOM 2026 N N . LEU A 1 250 ? 14.091 -3.778 4.658 1.00 98.62 250 LEU A N 1
ATOM 2027 C CA . LEU A 1 250 ? 13.083 -4.238 5.612 1.00 98.62 250 LEU A CA 1
ATOM 2028 C C . LEU A 1 250 ? 13.067 -3.390 6.884 1.00 98.62 250 LEU A C 1
ATOM 2030 O O . LEU A 1 250 ? 11.990 -3.118 7.412 1.00 98.62 250 LEU A O 1
ATOM 2034 N N . GLU A 1 251 ? 14.223 -2.924 7.353 1.00 98.12 251 GLU A N 1
ATOM 2035 C CA . GLU A 1 251 ? 14.317 -1.947 8.437 1.00 98.12 251 GLU A CA 1
ATOM 2036 C C . GLU A 1 251 ? 13.594 -0.649 8.081 1.00 98.12 251 GLU A C 1
ATOM 2038 O O . GLU A 1 251 ? 12.796 -0.166 8.883 1.00 98.12 251 GLU A O 1
ATOM 2043 N N . TYR A 1 252 ? 13.843 -0.098 6.890 1.00 97.56 252 TYR A N 1
ATOM 2044 C CA . TYR A 1 252 ? 13.182 1.119 6.417 1.00 97.56 252 TYR A CA 1
ATOM 2045 C C . TYR A 1 252 ? 11.666 0.916 6.256 1.00 97.56 252 TYR A C 1
ATOM 2047 O O . TYR A 1 252 ? 10.865 1.722 6.733 1.00 97.56 252 TYR A O 1
ATOM 2055 N N . PHE A 1 253 ? 11.261 -0.191 5.632 1.00 97.56 253 PHE A N 1
ATOM 2056 C CA . PHE A 1 253 ? 9.861 -0.544 5.409 1.00 97.56 253 PHE A CA 1
ATOM 2057 C C . PHE A 1 253 ? 9.097 -0.701 6.732 1.00 97.56 253 PHE A C 1
ATOM 2059 O O . PHE A 1 253 ? 8.039 -0.094 6.923 1.00 97.56 253 PHE A O 1
ATOM 2066 N N . ALA A 1 254 ? 9.651 -1.469 7.675 1.00 97.88 254 ALA A N 1
ATOM 2067 C CA . ALA A 1 254 ? 9.054 -1.675 8.989 1.00 97.88 254 ALA A CA 1
ATOM 2068 C C . ALA A 1 254 ? 9.061 -0.390 9.831 1.00 97.88 254 ALA A C 1
ATOM 2070 O O . ALA A 1 254 ? 8.100 -0.127 10.550 1.00 97.88 254 ALA A O 1
ATOM 2071 N N . GLU A 1 255 ? 10.100 0.440 9.739 1.00 96.81 255 GLU A N 1
ATOM 2072 C CA . GLU A 1 255 ? 10.138 1.742 10.410 1.00 96.81 255 GLU A CA 1
ATOM 2073 C C . GLU A 1 255 ? 9.020 2.668 9.912 1.00 96.81 255 GLU A C 1
ATOM 2075 O O . GLU A 1 255 ? 8.348 3.307 10.728 1.00 96.81 255 GLU A O 1
ATOM 2080 N N . GLY A 1 256 ? 8.757 2.684 8.603 1.00 95.00 256 GLY A N 1
ATOM 2081 C CA . GLY A 1 256 ? 7.640 3.422 8.017 1.00 95.00 256 GLY A CA 1
ATOM 2082 C C . GLY A 1 256 ? 6.293 3.002 8.601 1.00 95.00 256 GLY A C 1
ATOM 2083 O O . GLY A 1 256 ? 5.561 3.844 9.124 1.00 95.00 256 GLY A O 1
ATOM 2084 N N . ILE A 1 257 ? 6.003 1.698 8.615 1.00 95.69 257 ILE A N 1
ATOM 2085 C CA . ILE A 1 257 ? 4.764 1.169 9.212 1.00 95.69 257 ILE A CA 1
ATOM 2086 C C . ILE A 1 257 ? 4.709 1.485 10.712 1.00 95.69 257 ILE A C 1
ATOM 2088 O O . ILE A 1 257 ? 3.684 1.950 11.206 1.00 95.69 257 ILE A O 1
ATOM 2092 N N . ALA A 1 258 ? 5.804 1.284 11.448 1.00 95.75 258 ALA A N 1
ATOM 2093 C CA . ALA A 1 258 ? 5.852 1.555 12.882 1.00 95.75 258 ALA A CA 1
ATOM 2094 C C . ALA A 1 258 ? 5.523 3.021 13.193 1.00 95.75 258 ALA A C 1
ATOM 2096 O O . ALA A 1 258 ? 4.759 3.300 14.118 1.00 95.75 258 ALA A O 1
ATOM 2097 N N . ASN A 1 259 ? 6.080 3.961 12.430 1.00 93.62 259 ASN A N 1
ATOM 2098 C CA . ASN A 1 259 ? 5.844 5.391 12.615 1.00 93.62 259 ASN A CA 1
ATOM 2099 C C . ASN A 1 259 ? 4.401 5.776 12.278 1.00 93.62 259 ASN A C 1
ATOM 2101 O O . ASN A 1 259 ? 3.767 6.493 13.055 1.00 93.62 259 ASN A O 1
ATOM 2105 N N . GLU A 1 260 ? 3.863 5.245 11.182 1.00 92.12 260 GLU A N 1
ATOM 2106 C CA . GLU A 1 260 ? 2.477 5.471 10.777 1.00 92.12 260 GLU A CA 1
ATOM 2107 C C . GLU A 1 260 ? 1.482 4.937 11.814 1.00 92.12 260 GLU A C 1
ATOM 2109 O O . GLU A 1 260 ? 0.601 5.673 12.266 1.00 92.12 260 GLU A O 1
ATOM 2114 N N . LEU A 1 261 ? 1.665 3.706 12.295 1.00 91.81 261 LEU A N 1
ATOM 2115 C CA . LEU A 1 261 ? 0.788 3.140 13.320 1.00 91.81 261 LEU A CA 1
ATOM 2116 C C . LEU A 1 261 ? 0.929 3.843 14.670 1.00 91.81 261 LEU A C 1
ATOM 2118 O O . LEU A 1 261 ? -0.082 4.095 15.319 1.00 91.81 261 LEU A O 1
ATOM 2122 N N . THR A 1 262 ? 2.141 4.243 15.069 1.00 90.62 262 THR A N 1
ATOM 2123 C CA . THR A 1 262 ? 2.344 5.038 16.299 1.00 90.62 262 THR A CA 1
ATOM 2124 C C . THR A 1 262 ? 1.600 6.380 16.209 1.00 90.62 262 THR A C 1
ATOM 2126 O O . THR A 1 262 ? 1.044 6.874 17.192 1.00 90.62 262 THR A O 1
ATOM 2129 N N . ARG A 1 263 ? 1.559 6.994 15.019 1.00 89.06 263 ARG A N 1
ATOM 2130 C CA . ARG A 1 263 ? 0.825 8.244 14.786 1.00 89.06 263 ARG A CA 1
ATOM 2131 C C . ARG A 1 263 ? -0.684 8.043 14.922 1.00 89.06 263 ARG A C 1
ATOM 2133 O O . ARG A 1 263 ? -1.332 8.860 15.576 1.00 89.06 263 ARG A O 1
ATOM 2140 N N . ILE A 1 264 ? -1.231 6.970 14.350 1.00 87.38 264 ILE A N 1
ATOM 2141 C CA . ILE A 1 264 ? -2.655 6.622 14.481 1.00 87.38 264 ILE A CA 1
ATOM 2142 C C . ILE A 1 264 ? -3.008 6.269 15.926 1.00 87.38 264 ILE A C 1
ATOM 2144 O O . ILE A 1 264 ? -4.000 6.771 16.449 1.00 87.38 264 ILE A O 1
ATOM 2148 N N . GLU A 1 265 ? -2.177 5.479 16.603 1.00 86.12 265 GLU A N 1
ATOM 2149 C CA . GLU A 1 265 ? -2.307 5.194 18.033 1.00 86.12 265 GLU A CA 1
ATOM 2150 C C . GLU A 1 265 ? -2.418 6.495 18.837 1.00 86.12 265 GLU A C 1
ATOM 2152 O O . GLU A 1 265 ? -3.367 6.671 19.605 1.00 86.12 265 GLU A O 1
ATOM 2157 N N . LYS A 1 266 ? -1.501 7.444 18.618 1.00 85.12 266 LYS A N 1
ATOM 2158 C CA . LYS A 1 266 ? -1.533 8.743 19.296 1.00 85.12 266 LYS A CA 1
ATOM 2159 C C . LYS A 1 266 ? -2.815 9.519 18.989 1.00 85.12 266 LYS A C 1
ATOM 2161 O O . LYS A 1 266 ? -3.437 10.024 19.916 1.00 85.12 266 LYS A O 1
ATOM 2166 N N . GLN A 1 267 ? -3.241 9.577 17.726 1.00 81.88 267 GLN A N 1
ATOM 2167 C CA . GLN A 1 267 ? -4.495 10.239 17.344 1.00 81.88 267 GLN A CA 1
ATOM 2168 C C . GLN A 1 267 ? -5.706 9.627 18.061 1.00 81.88 267 GLN A C 1
ATOM 2170 O O . GLN A 1 267 ? -6.547 10.358 18.579 1.00 81.88 267 GLN A O 1
ATOM 2175 N N . ILE A 1 268 ? -5.779 8.297 18.148 1.00 76.56 268 ILE A N 1
ATOM 2176 C CA . ILE A 1 268 ? -6.844 7.583 18.865 1.00 76.56 268 ILE A CA 1
ATOM 2177 C C . ILE A 1 268 ? -6.812 7.909 20.365 1.00 76.56 268 ILE A C 1
ATOM 2179 O O . ILE A 1 268 ? -7.855 8.182 20.966 1.00 76.56 268 ILE A O 1
ATOM 2183 N N . LEU A 1 269 ? -5.626 7.911 20.977 1.00 74.94 269 LEU A N 1
ATOM 2184 C CA . LEU A 1 269 ? -5.457 8.250 22.391 1.00 74.94 269 LEU A CA 1
ATOM 2185 C C . LEU A 1 269 ? -5.812 9.713 22.682 1.00 74.94 269 LEU A C 1
ATOM 2187 O O . LEU A 1 269 ? -6.431 9.992 23.710 1.00 74.94 269 LEU A O 1
ATOM 2191 N N . ASP A 1 270 ? -5.467 10.634 21.786 1.00 71.19 270 ASP A N 1
ATOM 2192 C CA . ASP A 1 270 ? -5.790 12.055 21.912 1.00 71.19 270 ASP A CA 1
ATOM 2193 C C . ASP A 1 270 ? -7.306 12.283 21.784 1.00 71.19 270 ASP A C 1
ATOM 2195 O O . ASP A 1 270 ? -7.890 12.967 22.627 1.00 71.19 270 ASP A O 1
ATOM 2199 N N . ILE A 1 271 ? -7.977 11.609 20.839 1.00 66.19 271 ILE A N 1
ATOM 2200 C CA . ILE A 1 271 ? -9.451 11.586 20.741 1.00 66.19 271 ILE A CA 1
ATOM 2201 C C . ILE A 1 271 ? -10.079 11.074 22.047 1.00 66.19 271 ILE A C 1
ATOM 2203 O O . ILE A 1 271 ? -11.092 11.605 22.501 1.00 66.19 271 ILE A O 1
ATOM 2207 N N . SER A 1 272 ? -9.471 10.073 22.691 1.00 59.69 272 SER A N 1
ATOM 2208 C CA . SER A 1 272 ? -9.940 9.547 23.979 1.00 59.69 272 SER A CA 1
ATOM 2209 C C . SER A 1 272 ? -9.699 10.498 25.166 1.00 59.69 272 SER A C 1
ATOM 2211 O O . SER A 1 272 ? -10.324 10.323 26.222 1.00 59.69 272 SER A O 1
ATOM 2213 N N . ARG A 1 273 ? -8.776 11.460 25.049 1.00 56.19 273 ARG A N 1
ATOM 2214 C CA . ARG A 1 273 ? -8.358 12.372 26.130 1.00 56.19 273 ARG A CA 1
ATOM 2215 C C . ARG A 1 273 ? -8.985 13.761 26.037 1.00 56.19 273 ARG A C 1
ATOM 2217 O O . ARG A 1 273 ? -9.110 14.407 27.078 1.00 56.19 273 ARG A O 1
ATOM 2224 N N . ASP A 1 274 ? -9.377 14.208 24.848 1.00 50.88 274 ASP A N 1
ATOM 2225 C CA . ASP A 1 274 ? -9.951 15.536 24.624 1.00 50.88 274 ASP A CA 1
ATOM 2226 C C . ASP A 1 274 ? -11.233 15.740 25.454 1.00 50.88 274 ASP A C 1
ATOM 2228 O O . ASP A 1 274 ? -12.223 15.018 25.324 1.00 50.88 274 ASP A O 1
ATOM 2232 N N . LYS A 1 275 ? -11.194 16.742 26.341 1.00 39.78 275 LYS A N 1
ATOM 2233 C CA . LYS A 1 275 ? -12.259 17.090 27.285 1.00 39.78 275 LYS A CA 1
ATOM 2234 C C . LYS A 1 275 ? -13.505 17.639 26.580 1.00 39.78 275 LYS A C 1
ATOM 2236 O O . LYS A 1 275 ? -14.605 17.300 26.987 1.00 39.78 275 LYS A O 1
ATOM 2241 N N . ALA A 1 276 ? -13.356 18.395 25.490 1.00 40.94 276 ALA A N 1
ATOM 2242 C CA . ALA A 1 276 ? -14.483 18.933 24.720 1.00 40.94 276 ALA A CA 1
ATOM 2243 C C . ALA A 1 276 ? -15.176 17.843 23.883 1.00 40.94 276 ALA A C 1
ATOM 2245 O O . ALA A 1 276 ? -16.392 17.864 23.679 1.00 40.94 276 ALA A O 1
ATOM 2246 N N . LEU A 1 277 ? -14.406 16.849 23.432 1.00 44.47 277 LEU A N 1
ATOM 2247 C CA . LEU A 1 277 ? -14.924 15.630 22.816 1.00 44.47 277 LEU A CA 1
ATOM 2248 C C . LEU A 1 277 ? -15.540 14.695 23.857 1.00 44.47 277 LEU A C 1
ATOM 2250 O O . LEU A 1 277 ? -16.599 14.155 23.574 1.00 44.47 277 LEU A O 1
ATOM 2254 N N . LYS A 1 278 ? -14.974 14.580 25.066 1.00 45.56 278 LYS A N 1
ATOM 2255 C CA . LYS A 1 278 ? -15.621 13.963 26.239 1.00 45.56 278 LYS A CA 1
ATOM 2256 C C . LYS A 1 278 ? -16.900 14.675 26.660 1.00 45.56 278 LYS A C 1
ATOM 2258 O O . LYS A 1 278 ? -17.792 13.990 27.121 1.00 45.56 278 LYS A O 1
ATOM 2263 N N . ASP A 1 279 ? -17.028 15.985 26.472 1.00 42.00 279 ASP A N 1
ATOM 2264 C CA . ASP A 1 279 ? -18.263 16.727 26.757 1.00 42.00 279 ASP A CA 1
ATOM 2265 C C . ASP A 1 279 ? -19.317 16.500 25.651 1.00 42.00 279 ASP A C 1
ATOM 2267 O O . ASP A 1 279 ? -20.502 16.343 25.940 1.00 42.00 279 ASP A O 1
ATOM 2271 N N . LYS A 1 280 ? -18.900 16.364 24.380 1.00 42.97 280 LYS A N 1
ATOM 2272 C CA . LYS A 1 280 ? -19.769 15.915 23.266 1.00 42.97 280 LYS A CA 1
ATOM 2273 C C . LYS A 1 280 ? -20.160 14.434 23.360 1.00 42.97 280 LYS A C 1
ATOM 2275 O O . LYS A 1 280 ? -21.283 14.072 23.025 1.00 42.97 280 LYS A O 1
ATOM 2280 N N . LEU A 1 281 ? -19.236 13.587 23.800 1.00 43.38 281 LEU A N 1
ATOM 2281 C CA . LEU A 1 281 ? -19.435 12.170 24.114 1.00 43.38 281 LEU A CA 1
ATOM 2282 C C . LEU A 1 281 ? -20.220 12.000 25.419 1.00 43.38 281 LEU A C 1
ATOM 2284 O O . LEU A 1 281 ? -20.984 11.060 25.539 1.00 43.38 281 LEU A O 1
ATOM 2288 N N . GLY A 1 282 ? -20.086 12.928 26.362 1.00 42.66 282 GLY A N 1
ATOM 2289 C CA . GLY A 1 282 ? -20.814 12.997 27.629 1.00 42.66 282 GLY A CA 1
ATOM 2290 C C . GLY A 1 282 ? -22.246 13.501 27.463 1.00 42.66 282 GLY A C 1
ATOM 2291 O O . GLY A 1 282 ? -23.098 13.197 28.283 1.00 42.66 282 GLY A O 1
ATOM 2292 N N . GLN A 1 283 ? -22.573 14.183 26.360 1.00 45.88 283 GLN A N 1
ATOM 2293 C CA . GLN A 1 283 ? -23.973 14.362 25.943 1.00 45.88 283 GLN A CA 1
ATOM 2294 C C . GLN A 1 283 ? -24.602 13.070 25.385 1.00 45.88 283 GLN A C 1
ATOM 2296 O O . GLN A 1 283 ? -25.823 12.980 25.272 1.00 45.88 283 GLN A O 1
ATOM 2301 N N . LEU A 1 284 ? -23.786 12.068 25.049 1.00 53.38 284 LEU A N 1
ATOM 2302 C CA . LEU A 1 284 ? -24.181 10.745 24.568 1.00 53.38 284 LEU A CA 1
ATOM 2303 C C . LEU A 1 284 ? -23.617 9.681 25.524 1.00 53.38 284 LEU A C 1
ATOM 2305 O O . LEU A 1 284 ? -22.820 8.844 25.103 1.00 53.38 284 LEU A O 1
ATOM 2309 N N . GLU A 1 285 ? -23.969 9.738 26.815 1.00 57.53 285 GLU A N 1
ATOM 2310 C CA . GLU A 1 285 ? -23.530 8.752 27.816 1.00 57.53 285 GLU A CA 1
ATOM 2311 C C . GLU A 1 285 ? -23.981 7.335 27.427 1.00 57.53 285 GLU A C 1
ATOM 2313 O O . GLU A 1 285 ? -25.052 6.865 27.810 1.00 57.53 285 GLU A O 1
ATOM 2318 N N . LEU A 1 286 ? -23.153 6.635 26.650 1.00 65.25 286 LEU A N 1
ATOM 2319 C CA . LEU A 1 286 ? -23.353 5.226 26.367 1.00 65.25 286 LEU A CA 1
ATOM 2320 C C . LEU A 1 286 ? -22.808 4.419 27.533 1.00 65.25 286 LEU A C 1
ATOM 2322 O O . LEU A 1 286 ? -21.608 4.416 27.812 1.00 65.25 286 LEU A O 1
ATOM 2326 N N . ASN A 1 287 ? -23.687 3.673 28.184 1.00 69.88 287 ASN A N 1
ATOM 2327 C CA . ASN A 1 287 ? -23.262 2.696 29.168 1.00 69.88 287 ASN A CA 1
ATOM 2328 C C . ASN A 1 287 ? -22.475 1.548 28.500 1.00 69.88 287 ASN A C 1
ATOM 2330 O O . ASN A 1 287 ? -22.515 1.337 27.283 1.00 69.88 287 ASN A O 1
ATOM 2334 N N . GLU A 1 288 ? -21.759 0.761 29.304 1.00 65.12 288 GLU A N 1
ATOM 2335 C CA . GLU A 1 288 ? -20.885 -0.315 28.812 1.00 65.12 288 GLU A CA 1
ATOM 2336 C C . GLU A 1 288 ? -21.613 -1.322 27.899 1.00 65.12 288 GLU A C 1
ATOM 2338 O O . GLU A 1 288 ? -21.038 -1.838 26.936 1.00 65.12 288 GLU A O 1
ATOM 2343 N N . ARG A 1 289 ? -22.904 -1.576 28.149 1.00 84.06 289 ARG A N 1
ATOM 2344 C CA . ARG A 1 289 ? -23.718 -2.481 27.324 1.00 84.06 289 ARG A CA 1
ATOM 2345 C C . ARG A 1 289 ? -24.089 -1.844 25.992 1.00 84.06 289 ARG A C 1
ATOM 2347 O O . ARG A 1 289 ? -24.040 -2.519 24.966 1.00 84.06 289 ARG A O 1
ATOM 2354 N N . GLN A 1 290 ? -24.425 -0.557 25.985 1.00 80.31 290 GLN A N 1
ATOM 2355 C CA . GLN A 1 290 ? -24.709 0.197 24.764 1.00 80.31 290 GLN A CA 1
ATOM 2356 C C . GLN A 1 290 ? -23.487 0.253 23.846 1.00 80.31 290 GLN A C 1
ATOM 2358 O O . GLN A 1 290 ? -23.617 -0.047 22.659 1.00 80.31 290 GLN A O 1
ATOM 2363 N N . MET A 1 291 ? -22.296 0.512 24.394 1.00 68.75 291 MET A N 1
ATOM 2364 C CA . MET A 1 291 ? -21.044 0.446 23.629 1.00 68.75 291 MET A CA 1
ATOM 2365 C C . MET A 1 291 ? -20.828 -0.944 23.019 1.00 68.75 291 MET A C 1
ATOM 2367 O O . MET A 1 291 ? -20.647 -1.072 21.808 1.00 68.75 291 MET A O 1
ATOM 2371 N N . LYS A 1 292 ? -20.939 -2.008 23.826 1.00 70.75 292 LYS A N 1
ATOM 2372 C CA . LYS A 1 292 ? -20.776 -3.388 23.341 1.00 70.75 292 LYS A CA 1
ATOM 2373 C C . LYS A 1 292 ? -21.828 -3.786 22.300 1.00 70.75 292 LYS A C 1
ATOM 2375 O O . LYS A 1 292 ? -21.549 -4.614 21.431 1.00 70.75 292 LYS A O 1
ATOM 2380 N N . ALA A 1 293 ? -23.034 -3.230 22.376 1.00 77.50 293 ALA A N 1
ATOM 2381 C CA . ALA A 1 293 ? -24.088 -3.470 21.400 1.00 77.50 293 ALA A CA 1
ATOM 2382 C C . ALA A 1 293 ? -23.798 -2.795 20.060 1.00 77.50 293 ALA A C 1
ATOM 2384 O O . ALA A 1 293 ? -23.940 -3.444 19.026 1.00 77.50 293 ALA A O 1
ATOM 2385 N N . VAL A 1 294 ? -23.320 -1.548 20.073 1.00 70.00 294 VAL A N 1
ATOM 2386 C CA . VAL A 1 294 ? -22.844 -0.855 18.866 1.00 70.00 294 VAL A CA 1
ATOM 2387 C C . VAL A 1 294 ? -21.705 -1.650 18.220 1.00 70.00 294 VAL A C 1
ATOM 2389 O O . VAL A 1 294 ? -21.792 -1.976 17.038 1.00 70.00 294 VAL A O 1
ATOM 2392 N N . SER A 1 295 ? -20.703 -2.085 18.996 1.00 59.25 295 SER A N 1
ATOM 2393 C CA . SER A 1 295 ? -19.616 -2.942 18.491 1.00 59.25 295 SER A CA 1
ATOM 2394 C C . SER A 1 295 ? -20.113 -4.271 17.911 1.00 59.25 295 SER A C 1
ATOM 2396 O O . SER A 1 295 ? -19.567 -4.767 16.928 1.00 59.25 295 SER A O 1
ATOM 2398 N N . HIS A 1 296 ? -21.156 -4.868 18.494 1.00 76.12 296 HIS A N 1
ATOM 2399 C CA . HIS A 1 296 ? -21.743 -6.100 17.972 1.00 76.12 296 HIS A CA 1
ATOM 2400 C C . HIS A 1 296 ? -22.431 -5.882 16.621 1.00 76.12 296 HIS A C 1
ATOM 2402 O O . HIS A 1 296 ? -22.204 -6.662 15.701 1.00 76.12 296 HIS A O 1
ATOM 2408 N N . ILE A 1 297 ? -23.230 -4.824 16.483 1.00 77.88 297 ILE A N 1
ATOM 2409 C CA . ILE A 1 297 ? -23.935 -4.513 15.232 1.00 77.88 297 ILE A CA 1
ATOM 2410 C C . ILE A 1 297 ? -22.936 -4.171 14.121 1.00 77.88 297 ILE A C 1
ATOM 2412 O O . ILE A 1 297 ? -23.152 -4.571 12.987 1.00 77.88 297 ILE A O 1
ATOM 2416 N N . LEU A 1 298 ? -21.814 -3.515 14.431 1.00 53.78 298 LEU A N 1
ATOM 2417 C CA . LEU A 1 298 ? -20.750 -3.277 13.446 1.00 53.78 298 LEU A CA 1
ATOM 2418 C C . LEU A 1 298 ? -20.141 -4.573 12.901 1.00 53.78 298 LEU A C 1
ATOM 2420 O O . LEU A 1 298 ? -19.785 -4.632 11.732 1.00 53.78 298 LEU A O 1
ATOM 2424 N N . LYS A 1 299 ? -20.016 -5.606 13.743 1.00 61.19 299 LYS A N 1
ATOM 2425 C CA . LYS A 1 299 ? -19.418 -6.889 13.353 1.00 61.19 299 LYS A CA 1
ATOM 2426 C C . LYS A 1 299 ? -20.401 -7.833 12.654 1.00 61.19 299 LYS A C 1
ATOM 2428 O O . LYS A 1 299 ? -19.986 -8.613 11.808 1.00 61.19 299 LYS A O 1
ATOM 2433 N N . TYR A 1 300 ? -21.672 -7.812 13.046 1.00 74.50 300 TYR A N 1
ATOM 2434 C CA . TYR A 1 300 ? -22.683 -8.781 12.593 1.00 74.50 300 TYR A CA 1
ATOM 2435 C C . TYR A 1 300 ? -23.860 -8.123 11.858 1.00 74.50 300 TYR A C 1
ATOM 2437 O O . TYR A 1 300 ? -24.918 -8.732 11.710 1.00 74.50 300 TYR A O 1
ATOM 2445 N N . GLU A 1 301 ? -23.676 -6.869 11.436 1.00 77.69 301 GLU A N 1
ATOM 2446 C CA . GLU A 1 301 ? -24.588 -5.986 10.687 1.00 77.69 301 GLU A CA 1
ATOM 2447 C C . GLU A 1 301 ? -25.902 -5.609 11.387 1.00 77.69 301 GLU A C 1
ATOM 2449 O O . GLU A 1 301 ? -26.470 -4.547 11.124 1.00 77.69 301 GLU A O 1
ATOM 2454 N N . ARG A 1 302 ? -26.402 -6.443 12.302 1.00 92.06 302 ARG A N 1
ATOM 2455 C CA . ARG A 1 302 ? -27.651 -6.219 13.031 1.00 92.06 302 ARG A CA 1
ATOM 2456 C C . ARG A 1 302 ? -27.654 -6.846 14.418 1.00 92.06 302 ARG A C 1
ATOM 2458 O O . ARG A 1 302 ? -26.886 -7.756 14.711 1.00 92.06 302 ARG A O 1
ATOM 2465 N N . ILE A 1 303 ? -28.593 -6.406 15.252 1.00 93.81 303 ILE A N 1
ATOM 2466 C CA . ILE A 1 303 ? -28.961 -7.105 16.487 1.00 93.81 303 ILE A CA 1
ATOM 2467 C C . ILE A 1 303 ? -30.473 -7.054 16.713 1.00 93.81 303 ILE A C 1
ATOM 2469 O O . ILE A 1 303 ? -31.131 -6.042 16.467 1.00 93.81 303 ILE A O 1
ATOM 2473 N N . THR A 1 304 ? -31.043 -8.140 17.213 1.00 94.81 304 THR A N 1
ATOM 2474 C CA . THR A 1 304 ? -32.411 -8.190 17.738 1.00 94.81 304 THR A CA 1
ATOM 2475 C C . THR A 1 304 ? -32.418 -7.972 19.250 1.00 94.81 304 THR A C 1
ATOM 2477 O O . THR A 1 304 ? -31.441 -8.239 19.951 1.00 94.81 304 THR A O 1
ATOM 2480 N N . ASN A 1 305 ? -33.565 -7.573 19.805 1.00 93.81 305 ASN A N 1
ATOM 2481 C CA . ASN A 1 305 ? -33.719 -7.462 21.260 1.00 93.81 305 ASN A CA 1
ATOM 2482 C C . ASN A 1 305 ? -33.431 -8.795 21.985 1.00 93.81 305 ASN A C 1
ATOM 2484 O O . ASN A 1 305 ? -32.875 -8.804 23.079 1.00 93.81 305 ASN A O 1
ATOM 2488 N N . ARG A 1 306 ? -33.780 -9.936 21.366 1.00 93.06 306 ARG A N 1
ATOM 2489 C CA . ARG A 1 306 ? -33.543 -11.277 21.931 1.00 93.06 306 ARG A CA 1
ATOM 2490 C C . ARG A 1 306 ? -32.053 -11.610 21.994 1.00 93.06 306 ARG A C 1
ATOM 2492 O O . ARG A 1 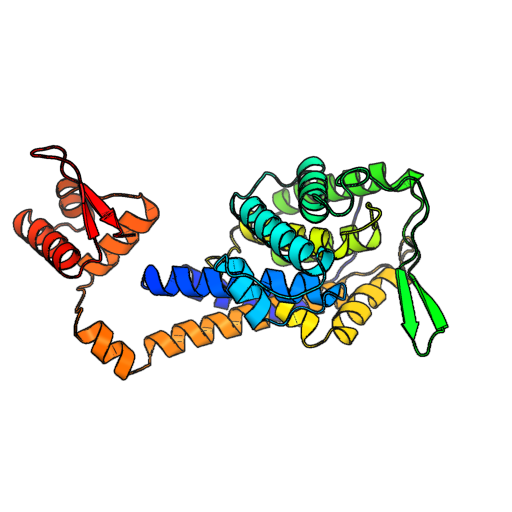306 ? -31.600 -12.172 22.990 1.00 93.06 306 ARG A O 1
ATOM 2499 N N . GLU A 1 307 ? -31.302 -11.266 20.952 1.00 92.75 307 GLU A N 1
ATOM 2500 C CA . GLU A 1 307 ? -29.845 -11.431 20.927 1.00 92.75 307 GLU A CA 1
ATOM 2501 C C . GLU A 1 307 ? -29.174 -10.527 21.956 1.00 92.75 307 GLU A C 1
ATOM 2503 O O . GLU A 1 307 ? -28.317 -11.004 22.694 1.00 92.75 307 GLU A O 1
ATOM 2508 N N . TYR A 1 308 ? -29.624 -9.274 22.084 1.00 94.81 308 TYR A N 1
ATOM 2509 C CA . TYR A 1 308 ? -29.139 -8.347 23.108 1.00 94.81 308 TYR A CA 1
ATOM 2510 C C . TYR A 1 308 ? -29.312 -8.927 24.518 1.00 94.81 308 TYR A C 1
ATOM 2512 O O . TYR A 1 308 ? -28.350 -9.018 25.280 1.00 94.81 308 TYR A O 1
ATOM 2520 N N . VAL A 1 309 ? -30.526 -9.381 24.851 1.00 95.06 309 VAL A N 1
ATOM 2521 C CA . VAL A 1 309 ? -30.847 -10.012 26.143 1.00 95.06 309 VAL A CA 1
ATOM 2522 C C . VAL A 1 309 ? -29.931 -11.200 26.423 1.00 95.06 309 VAL A C 1
ATOM 2524 O O . VAL A 1 309 ? -29.315 -11.262 27.485 1.00 95.06 309 VAL A O 1
ATOM 2527 N N . LYS A 1 310 ? -29.799 -12.124 25.462 1.00 93.12 310 LYS A N 1
ATOM 2528 C CA . LYS A 1 310 ? -28.967 -13.325 25.621 1.00 93.12 310 LYS A CA 1
ATOM 2529 C C . LYS A 1 310 ? -27.486 -12.976 25.781 1.00 93.12 310 LYS A C 1
ATOM 2531 O O . LYS A 1 310 ? -26.798 -13.610 26.571 1.00 93.12 310 LYS A O 1
ATOM 2536 N N . LYS A 1 311 ? -26.998 -11.993 25.023 1.00 88.06 311 LYS A N 1
ATOM 2537 C CA . LYS A 1 311 ? -25.581 -11.620 24.977 1.00 88.06 311 LYS A CA 1
ATOM 2538 C C . LYS A 1 311 ? -25.134 -10.859 26.221 1.00 88.06 311 LYS A C 1
ATOM 2540 O O . LYS A 1 311 ? -24.023 -11.082 26.688 1.00 88.06 311 LYS A O 1
ATOM 2545 N N . PHE A 1 312 ? -25.977 -9.967 26.737 1.00 88.00 312 PHE A N 1
ATOM 2546 C CA . PHE A 1 312 ? -25.620 -9.073 27.842 1.00 88.00 312 PHE A CA 1
ATOM 2547 C C . PHE A 1 312 ? -26.233 -9.475 29.185 1.00 88.00 312 PHE A C 1
ATOM 2549 O O . PHE A 1 312 ? -25.997 -8.794 30.177 1.00 88.00 312 PHE A O 1
ATOM 2556 N N . GLY A 1 313 ? -27.009 -10.564 29.231 1.00 91.31 313 GLY A N 1
ATOM 2557 C CA . GLY A 1 313 ? -27.583 -11.085 30.473 1.00 91.31 313 GLY A CA 1
ATOM 2558 C C . GLY A 1 313 ? -28.557 -10.116 31.147 1.00 91.31 313 GLY A C 1
ATOM 2559 O O . GLY A 1 313 ? -28.653 -10.090 32.370 1.00 91.31 313 GLY A O 1
ATOM 2560 N N . VAL A 1 314 ? -29.258 -9.289 30.364 1.00 94.88 314 VAL A N 1
ATOM 2561 C CA . VAL A 1 314 ? -30.165 -8.249 30.875 1.00 94.88 314 VAL A CA 1
ATOM 2562 C C . VAL A 1 314 ? -31.632 -8.584 30.641 1.00 94.88 314 VAL A C 1
ATOM 2564 O O . VAL A 1 314 ? -31.981 -9.387 29.781 1.00 94.88 314 VAL A O 1
ATOM 2567 N N . SER A 1 315 ? -32.526 -7.917 31.373 1.00 95.44 315 SER A N 1
ATOM 2568 C CA . SER A 1 315 ? -33.967 -8.040 31.142 1.00 95.44 315 SER A CA 1
ATOM 2569 C C . SER A 1 315 ? -34.381 -7.521 29.753 1.00 95.44 315 SER A C 1
ATOM 2571 O O . SER A 1 315 ? -33.740 -6.636 29.179 1.00 95.44 315 SER A O 1
ATOM 2573 N N . ASN A 1 316 ? -35.521 -8.000 29.240 1.00 93.69 316 ASN A N 1
ATOM 2574 C CA . ASN A 1 316 ? -36.116 -7.476 28.001 1.00 93.69 316 ASN A CA 1
ATOM 2575 C C . ASN A 1 316 ? -36.394 -5.963 28.065 1.00 93.69 316 ASN A C 1
ATOM 2577 O O . ASN A 1 316 ? -36.315 -5.288 27.041 1.00 93.69 316 ASN A O 1
ATOM 2581 N N . ALA A 1 317 ? -36.735 -5.439 29.247 1.00 92.62 317 ALA A N 1
ATOM 2582 C CA . ALA A 1 317 ? -37.008 -4.019 29.445 1.00 92.62 317 ALA A CA 1
ATOM 2583 C C . ALA A 1 317 ? -35.726 -3.177 29.354 1.00 92.62 317 ALA A C 1
ATOM 2585 O O . ALA A 1 317 ? -35.731 -2.123 28.722 1.00 92.62 317 ALA A O 1
ATOM 2586 N N . THR A 1 318 ? -34.625 -3.666 29.930 1.00 92.75 318 THR A N 1
ATOM 2587 C CA . THR A 1 318 ? -33.304 -3.026 29.846 1.00 92.75 318 THR A CA 1
ATOM 2588 C C . THR A 1 318 ? -32.791 -3.014 28.410 1.00 92.75 318 THR A C 1
ATOM 2590 O O . THR A 1 318 ? -32.401 -1.962 27.925 1.00 92.75 318 THR A O 1
ATOM 2593 N N . ALA A 1 319 ? -32.872 -4.146 27.702 1.00 94.56 319 ALA A N 1
ATOM 2594 C CA . ALA A 1 319 ? -32.438 -4.236 26.308 1.00 94.56 319 ALA A CA 1
ATOM 2595 C C . ALA A 1 319 ? -33.200 -3.261 25.396 1.00 94.56 319 ALA A C 1
ATOM 2597 O O . ALA A 1 319 ? -32.586 -2.530 24.622 1.00 94.56 319 ALA A O 1
ATOM 2598 N N . LYS A 1 320 ? -34.532 -3.179 25.538 1.00 93.44 320 LYS A N 1
ATOM 2599 C CA . LYS A 1 320 ? -35.344 -2.206 24.793 1.00 93.44 320 LYS A CA 1
ATOM 2600 C C . LYS A 1 320 ? -34.957 -0.767 25.107 1.00 93.44 320 LYS A C 1
ATOM 2602 O O . LYS A 1 320 ? -34.911 0.045 24.193 1.00 93.44 320 LYS A O 1
ATOM 2607 N N . ARG A 1 321 ? -34.708 -0.448 26.380 1.00 92.94 321 ARG A N 1
ATOM 2608 C CA . ARG A 1 321 ? -34.290 0.894 26.801 1.00 92.94 321 ARG A CA 1
ATOM 2609 C C . ARG A 1 321 ? -32.951 1.267 26.173 1.00 92.94 321 ARG A C 1
ATOM 2611 O O . ARG A 1 321 ? -32.894 2.264 25.465 1.00 92.94 321 ARG A O 1
ATOM 2618 N N . ASP A 1 322 ? -31.943 0.412 26.341 1.00 92.00 322 ASP A N 1
ATOM 2619 C CA . ASP A 1 322 ? -30.596 0.627 25.808 1.00 92.00 322 ASP A CA 1
ATOM 2620 C C . ASP A 1 322 ? -30.637 0.811 24.269 1.00 92.00 322 ASP A C 1
ATOM 2622 O O . ASP A 1 322 ? -30.028 1.741 23.742 1.00 92.00 322 ASP A O 1
ATOM 2626 N N . LEU A 1 323 ? -31.397 -0.025 23.543 1.00 92.75 323 LEU A N 1
ATOM 2627 C CA . LEU A 1 323 ? -31.547 0.046 22.078 1.00 92.75 323 LEU A CA 1
ATOM 2628 C C . LEU A 1 323 ? -32.355 1.264 21.600 1.00 92.75 323 LEU A C 1
ATOM 2630 O O . LEU A 1 323 ? -32.047 1.836 20.550 1.00 92.75 323 LEU A O 1
ATOM 2634 N N . ASN A 1 324 ? -33.377 1.677 22.349 1.00 91.19 324 ASN A N 1
ATOM 2635 C CA . ASN A 1 324 ? -34.166 2.864 22.024 1.00 91.19 324 ASN A CA 1
ATOM 2636 C C . ASN A 1 324 ? -33.376 4.150 22.274 1.00 91.19 324 ASN A C 1
ATOM 2638 O O . ASN A 1 324 ? -33.440 5.042 21.437 1.00 91.19 324 ASN A O 1
ATOM 2642 N N . GLU A 1 325 ? -32.604 4.227 23.361 1.00 87.12 325 GLU A N 1
ATOM 2643 C CA . GLU A 1 325 ? -31.692 5.347 23.631 1.00 87.12 325 GLU A CA 1
ATOM 2644 C C . GLU A 1 325 ? -30.659 5.488 22.504 1.00 87.12 325 GLU A C 1
ATOM 2646 O O . GLU A 1 325 ? -30.489 6.565 21.935 1.00 87.12 325 GLU A O 1
ATOM 2651 N N . LEU A 1 326 ? -30.059 4.375 22.075 1.00 83.50 326 LEU A N 1
ATOM 2652 C CA . LEU A 1 326 ? -29.159 4.354 20.919 1.00 83.50 326 LEU A CA 1
ATOM 2653 C C . LEU A 1 326 ? -29.847 4.796 19.611 1.00 83.50 326 LEU A C 1
ATOM 2655 O O . LEU A 1 326 ? -29.230 5.444 18.763 1.00 83.50 326 LEU A O 1
ATOM 2659 N N . THR A 1 327 ? -31.132 4.480 19.440 1.00 86.50 327 THR A N 1
ATOM 2660 C CA . THR A 1 327 ? -31.926 4.924 18.282 1.00 86.50 327 THR A CA 1
ATOM 2661 C C . THR A 1 327 ? -32.256 6.419 18.367 1.00 86.50 327 THR A C 1
ATOM 2663 O O . THR A 1 327 ? -32.136 7.132 17.372 1.00 86.50 327 THR A O 1
ATOM 2666 N N . SER A 1 328 ? -32.607 6.942 19.549 1.00 80.56 328 SER A N 1
ATOM 2667 C CA . SER A 1 328 ? -32.884 8.374 19.748 1.00 80.56 328 SER A CA 1
ATOM 2668 C C . SER A 1 328 ? -31.636 9.237 19.581 1.00 80.56 328 SER A C 1
ATOM 2670 O O . SER A 1 328 ? -31.720 10.355 19.077 1.00 80.56 328 SER A O 1
ATOM 2672 N N . MET A 1 329 ? -30.471 8.687 19.924 1.00 72.75 329 MET A N 1
ATOM 2673 C CA . MET A 1 329 ? -29.156 9.278 19.666 1.00 72.75 329 MET A CA 1
ATOM 2674 C C . MET A 1 329 ? -28.743 9.226 18.186 1.00 72.75 329 MET A C 1
ATOM 2676 O O . MET A 1 329 ? -27.663 9.698 17.840 1.00 72.75 329 MET A O 1
ATOM 2680 N N . LYS A 1 330 ? -29.583 8.660 17.305 1.00 76.75 330 LYS A N 1
ATOM 2681 C CA . LYS A 1 330 ? -29.299 8.458 15.875 1.00 76.75 330 LYS A CA 1
ATOM 2682 C C . LYS A 1 330 ? -28.044 7.614 15.616 1.00 76.75 330 LYS A C 1
ATOM 2684 O O . LYS A 1 330 ? -27.385 7.780 14.596 1.00 76.75 330 LYS A O 1
ATOM 2689 N N . LEU A 1 331 ? -27.706 6.711 16.539 1.00 70.56 331 LEU A N 1
ATOM 2690 C CA . LEU A 1 331 ? -26.622 5.739 16.362 1.00 70.56 331 LEU A CA 1
ATOM 2691 C C . LEU A 1 331 ? -27.135 4.457 15.708 1.00 70.56 331 LEU A C 1
ATOM 2693 O O . LEU A 1 331 ? -26.425 3.835 14.918 1.00 70.56 331 LEU A O 1
ATOM 2697 N N . LEU A 1 332 ? -28.378 4.081 16.019 1.00 84.12 332 LEU A N 1
ATOM 2698 C CA . LEU A 1 332 ? -29.053 2.925 15.443 1.00 84.12 332 LEU A CA 1
ATOM 2699 C C . LEU A 1 332 ? -30.302 3.325 14.665 1.00 84.12 332 LEU A C 1
ATOM 2701 O O . LEU A 1 332 ? -30.972 4.306 14.978 1.00 84.12 332 LEU A O 1
ATOM 2705 N N . MET A 1 333 ? -30.647 2.499 13.685 1.00 88.50 333 MET A N 1
ATOM 2706 C CA . MET A 1 333 ? -31.916 2.536 12.978 1.00 88.50 333 MET A CA 1
ATOM 2707 C C . MET A 1 333 ? -32.651 1.214 13.186 1.00 88.50 333 MET A C 1
ATOM 2709 O O . MET A 1 333 ? -32.105 0.133 12.960 1.00 88.50 333 MET A O 1
ATOM 2713 N N . GLN A 1 334 ? -33.920 1.298 13.579 1.00 94.06 334 GLN A N 1
ATOM 2714 C CA . GLN A 1 334 ? -34.795 0.136 13.671 1.00 94.06 334 GLN A CA 1
ATOM 2715 C C . GLN A 1 334 ? -35.312 -0.263 12.277 1.00 94.06 334 GLN A C 1
ATOM 2717 O O . GLN A 1 334 ? -35.799 0.574 11.513 1.00 94.06 334 GLN A O 1
ATOM 2722 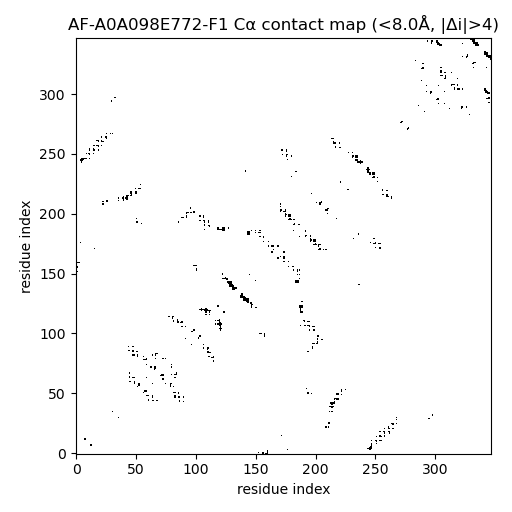N N . LYS A 1 335 ? -35.253 -1.556 11.955 1.00 92.44 335 LYS A N 1
ATOM 2723 C CA . LYS A 1 335 ? -35.803 -2.167 10.735 1.00 92.44 335 LYS A CA 1
ATOM 2724 C C . LYS A 1 335 ? -36.721 -3.345 11.091 1.00 92.44 335 LYS A C 1
ATOM 2726 O O . LYS A 1 335 ? -36.615 -3.930 12.167 1.00 92.44 335 LYS A O 1
ATOM 2731 N N . GLY A 1 336 ? -37.629 -3.697 10.178 1.00 90.25 336 GLY A N 1
ATOM 2732 C CA . GLY A 1 336 ? -38.622 -4.765 10.372 1.00 90.25 336 GLY A CA 1
ATOM 2733 C C . GLY A 1 336 ? -39.891 -4.322 11.118 1.00 90.25 336 GLY A C 1
ATOM 2734 O O . GLY A 1 336 ? -40.055 -3.149 11.454 1.00 90.25 336 GLY A O 1
ATOM 2735 N N . ARG A 1 337 ? -40.827 -5.256 11.352 1.00 83.12 337 ARG A N 1
ATOM 2736 C CA . ARG A 1 337 ? -42.109 -5.001 12.047 1.00 83.12 337 ARG A CA 1
ATOM 2737 C C . ARG A 1 337 ? -42.489 -6.159 12.975 1.00 83.12 337 ARG A C 1
ATOM 2739 O O . ARG A 1 337 ? -42.287 -7.327 12.660 1.00 83.12 337 ARG A O 1
ATOM 2746 N N . GLY A 1 338 ? -43.090 -5.845 14.123 1.00 82.69 338 GLY A N 1
ATOM 2747 C CA . GLY A 1 338 ? -43.564 -6.852 15.077 1.00 82.69 338 GLY A CA 1
ATOM 2748 C C . GLY A 1 338 ? -42.437 -7.756 15.592 1.00 82.69 338 GLY A C 1
ATOM 2749 O O . GLY A 1 338 ? -41.486 -7.281 16.206 1.00 82.69 338 GLY A O 1
ATOM 2750 N N . ARG A 1 339 ? -42.539 -9.068 15.348 1.00 77.81 339 ARG A N 1
ATOM 2751 C CA . ARG A 1 339 ? -41.546 -10.060 15.804 1.00 77.81 339 ARG A CA 1
ATOM 2752 C C . ARG A 1 339 ? -40.249 -10.076 14.980 1.00 77.81 339 ARG A C 1
ATOM 2754 O O . ARG A 1 339 ? -39.293 -10.702 15.422 1.00 77.81 339 ARG A O 1
ATOM 2761 N N . SER A 1 340 ? -40.196 -9.396 13.831 1.00 86.56 340 SER A N 1
ATOM 2762 C CA . SER A 1 340 ? -39.008 -9.329 12.962 1.00 86.56 340 SER A CA 1
ATOM 2763 C C . SER A 1 340 ? -38.183 -8.051 13.143 1.00 86.56 340 SER A C 1
ATOM 2765 O O . SER A 1 340 ? -37.391 -7.708 12.271 1.00 86.56 340 SER A O 1
ATOM 2767 N N . VAL A 1 341 ? -38.370 -7.325 14.251 1.00 93.06 341 VAL A N 1
ATOM 2768 C CA . VAL A 1 341 ? -37.612 -6.100 14.530 1.00 93.06 341 VAL A CA 1
ATOM 2769 C C . VAL A 1 341 ? -36.143 -6.408 14.821 1.00 93.06 341 VAL A C 1
ATOM 2771 O O . VAL A 1 341 ? -35.826 -7.234 15.681 1.00 93.06 341 VAL A O 1
ATOM 2774 N N . TYR A 1 342 ? -35.257 -5.679 14.149 1.00 94.38 342 TYR A N 1
ATOM 2775 C CA . TYR A 1 342 ? -33.820 -5.648 14.405 1.00 94.38 342 TYR A CA 1
ATOM 2776 C C . TYR A 1 342 ? -33.286 -4.219 14.268 1.00 94.38 342 TYR A C 1
ATOM 2778 O O . TYR A 1 342 ? -33.946 -3.344 13.705 1.00 94.38 342 TYR A O 1
ATOM 2786 N N . TYR A 1 343 ? -32.094 -3.985 14.797 1.00 94.00 343 TYR A N 1
ATOM 2787 C CA . TYR A 1 343 ? -31.424 -2.691 14.801 1.00 94.00 343 TYR A CA 1
ATOM 2788 C C . TYR A 1 343 ? -30.126 -2.794 14.008 1.00 94.00 343 TYR A C 1
ATOM 2790 O O . TYR A 1 343 ? -29.395 -3.773 14.163 1.00 94.00 343 TYR A O 1
ATOM 2798 N N . ILE A 1 344 ? -29.865 -1.795 13.171 1.00 87.50 344 ILE A N 1
ATOM 2799 C CA . ILE A 1 344 ? -28.644 -1.642 12.367 1.00 87.50 344 ILE A CA 1
ATOM 2800 C C . ILE A 1 344 ? -27.981 -0.302 12.693 1.00 87.50 344 ILE A C 1
ATOM 2802 O O . ILE A 1 344 ? -28.632 0.567 13.274 1.00 87.50 344 ILE A O 1
ATOM 2806 N N . ILE A 1 345 ? -26.717 -0.114 12.311 1.00 79.38 345 ILE A N 1
ATOM 2807 C CA . ILE A 1 345 ? -26.064 1.200 12.403 1.00 79.38 345 ILE A CA 1
ATOM 2808 C C . ILE A 1 345 ? -26.778 2.187 11.478 1.00 79.38 345 ILE A C 1
ATOM 2810 O O . ILE A 1 345 ? -27.158 1.847 10.356 1.00 79.38 345 ILE A O 1
ATOM 2814 N N . MET A 1 346 ? -26.983 3.405 11.969 1.00 70.19 346 MET A N 1
ATOM 2815 C CA . MET A 1 346 ? -27.467 4.506 11.146 1.00 70.19 346 MET A CA 1
ATOM 2816 C C . MET A 1 346 ? -26.316 4.990 10.250 1.00 70.19 346 MET A C 1
ATOM 2818 O O . MET A 1 346 ? -25.319 5.500 10.759 1.00 70.19 346 MET A O 1
ATOM 2822 N N . THR A 1 347 ? -26.438 4.749 8.943 1.00 54.81 347 THR A N 1
ATOM 2823 C CA . THR A 1 347 ? -25.514 5.207 7.887 1.00 54.81 347 THR A CA 1
ATOM 2824 C C . THR A 1 347 ? -25.675 6.685 7.592 1.00 54.81 347 THR A C 1
ATOM 2826 O O . THR A 1 347 ? -26.853 7.113 7.503 1.00 54.81 347 THR A O 1
#

InterPro domains:
  IPR001034 DeoR-type HTH domain [PF08220] (295-340)
  IPR001034 DeoR-type HTH domain [PS51000] (286-342)
  IPR003812 Fido domain [PF02661] (99-204)
  IPR003812 Fido domain [PS51459] (99-252)
  IPR036388 Winged helix-like DNA-binding domain superfamily [G3DSA:1.10.10.10] (286-345)
  IPR036390 Winged helix DNA-binding domain superfamily [SSF46785] (277-345)
  IPR036597 Fido-like domain superfamily [G3DSA:1.10.3290.10] (15-276)
  IPR036597 Fido-like domain superfamily [SSF140931] (78-269)
  IPR040198 Fido domain-containing protein [PTHR13504] (16-334)

pLDDT: mean 89.37, std 12.48, range [39.78, 98.81]

Nearest PDB structures (foldseek):
  4rgl-assembly1_A  TM=7.321E-01  e=1.259E-13  Oleidesulfovibrio alaskensis G20
  3eqx-assembly1_B  TM=6.749E-01  e=2.797E-11  Shewanella oneidensis
  3zec-assembly1_A  TM=6.780E-01  e=2.628E-10  Shewanella oneidensis
  8uqu-assembly2_C-2  TM=8.684E-01  e=9.640E-09  Bordetella bronchiseptica
  3eqx-assembly1_A  TM=6.749E-01  e=2.870E-10  Shewanella oneidensis

Solvent-accessible surface area (backbone atoms only — not comparable to full-atom values): 18737 Å² total; per-residue (Å²): 125,64,77,90,44,68,63,88,42,75,67,36,50,52,22,53,52,48,34,53,53,31,40,55,50,52,63,68,51,91,64,58,68,70,59,49,53,50,43,26,50,53,15,51,46,43,30,25,39,28,43,44,36,74,77,67,40,79,72,49,70,65,54,44,46,36,52,74,73,69,47,93,73,99,65,60,70,62,54,55,44,45,40,55,18,38,47,52,36,51,56,50,43,70,67,54,66,72,92,41,65,66,46,55,24,47,41,24,24,40,45,22,50,93,76,40,64,88,52,35,46,41,70,30,84,57,85,66,70,47,65,46,78,55,97,91,40,79,44,79,77,44,76,44,63,59,39,88,51,39,67,59,51,50,50,24,49,45,50,37,54,59,48,38,59,75,69,66,51,55,46,69,56,53,19,36,51,51,25,53,52,45,49,49,49,41,50,42,83,67,51,38,68,54,33,21,54,50,48,23,50,33,42,22,40,72,67,73,61,38,51,83,48,48,62,38,67,35,48,51,37,55,77,37,48,68,56,47,53,50,34,53,41,70,21,57,80,29,57,99,45,94,71,32,41,41,37,66,33,41,31,52,49,38,43,41,48,23,53,46,40,47,51,49,38,48,52,55,52,47,62,74,62,38,62,71,54,46,52,59,44,56,75,54,76,65,51,77,65,47,50,53,48,53,58,44,19,73,75,62,60,43,45,34,63,68,54,46,20,70,74,68,75,48,53,71,67,54,36,50,48,51,53,47,53,37,33,75,70,58,53,30,37,83,43,74,63,85,94,60,41,33,34,27,68,51,128